Protein AF-A0A418E2W3-F1 (afdb_monomer_lite)

Structure (mmCIF, N/CA/C/O backbone):
data_AF-A0A418E2W3-F1
#
_entry.id   AF-A0A418E2W3-F1
#
loop_
_atom_site.group_PDB
_atom_site.id
_atom_site.type_symbol
_atom_site.label_atom_id
_atom_site.label_alt_id
_atom_site.label_comp_id
_atom_site.label_asym_id
_atom_site.label_entity_id
_atom_site.label_seq_id
_atom_site.pdbx_PDB_ins_code
_atom_site.Cartn_x
_atom_site.Cartn_y
_atom_site.Cartn_z
_atom_site.occupancy
_atom_site.B_iso_or_equiv
_atom_site.auth_seq_id
_atom_site.auth_comp_id
_atom_site.auth_asym_id
_atom_site.auth_atom_id
_atom_site.pdbx_PDB_model_num
ATOM 1 N N . MET A 1 1 ? 8.341 -15.105 -37.769 1.00 36.06 1 MET A N 1
ATOM 2 C CA . MET A 1 1 ? 9.636 -14.507 -37.366 1.00 36.06 1 MET A CA 1
ATOM 3 C C . MET A 1 1 ? 10.452 -15.444 -36.456 1.00 36.06 1 MET A C 1
ATOM 5 O O . MET A 1 1 ? 10.992 -15.001 -35.455 1.00 36.06 1 MET A O 1
ATOM 9 N N . LEU A 1 2 ? 10.589 -16.733 -36.804 1.00 36.69 2 LEU A N 1
ATOM 10 C CA . LEU A 1 2 ? 11.406 -17.711 -36.050 1.00 36.69 2 LEU A CA 1
ATOM 11 C C . LEU A 1 2 ? 12.753 -18.040 -36.737 1.00 36.69 2 LEU A C 1
ATOM 13 O O . LEU A 1 2 ? 13.501 -18.888 -36.270 1.00 36.69 2 LEU A O 1
ATOM 17 N N . GLY A 1 3 ? 13.058 -17.390 -37.863 1.00 42.59 3 GLY A N 1
ATOM 18 C CA . GLY A 1 3 ? 14.068 -17.859 -38.815 1.00 42.59 3 GLY A CA 1
ATOM 19 C C . GLY A 1 3 ? 15.385 -17.092 -38.851 1.00 42.59 3 GLY A C 1
ATOM 20 O O . GLY A 1 3 ? 16.118 -17.295 -39.798 1.00 42.59 3 GLY A O 1
ATOM 21 N N . ASN A 1 4 ? 15.702 -16.214 -37.895 1.00 58.53 4 ASN A N 1
ATOM 22 C CA . ASN A 1 4 ? 16.933 -15.412 -37.983 1.00 58.53 4 ASN A CA 1
ATOM 23 C C . ASN A 1 4 ? 18.106 -16.067 -37.226 1.00 58.53 4 ASN A C 1
ATOM 25 O O . ASN A 1 4 ? 19.171 -16.284 -37.800 1.00 58.53 4 ASN A O 1
ATOM 29 N N . ASN A 1 5 ? 17.915 -16.471 -35.962 1.00 57.66 5 ASN A N 1
ATOM 30 C CA . ASN A 1 5 ? 19.004 -17.065 -35.163 1.00 57.66 5 ASN A CA 1
ATOM 31 C C . ASN A 1 5 ? 19.434 -18.437 -35.694 1.00 57.66 5 ASN A C 1
ATOM 33 O O . ASN A 1 5 ? 20.624 -18.743 -35.733 1.00 57.66 5 ASN A O 1
ATOM 37 N N . LEU A 1 6 ? 18.464 -19.242 -36.139 1.00 57.59 6 LEU A N 1
ATOM 38 C CA . LEU A 1 6 ? 18.720 -20.546 -36.748 1.00 57.59 6 LEU A CA 1
ATOM 39 C C . LEU A 1 6 ? 19.438 -20.395 -38.099 1.00 57.59 6 LEU A C 1
ATOM 41 O O . LEU A 1 6 ? 20.348 -21.159 -38.397 1.00 57.59 6 LEU A O 1
ATOM 45 N N . TYR A 1 7 ? 19.069 -19.373 -38.879 1.00 61.06 7 TYR A N 1
ATOM 46 C CA . TYR A 1 7 ? 19.700 -19.043 -40.157 1.00 61.06 7 TYR A CA 1
ATOM 47 C C . TYR A 1 7 ? 21.166 -18.667 -39.977 1.00 61.06 7 TYR A C 1
ATOM 49 O O . TYR A 1 7 ? 22.015 -19.205 -40.675 1.00 61.06 7 TYR A O 1
ATOM 57 N N . PHE A 1 8 ? 21.505 -17.832 -38.993 1.00 61.34 8 PHE A N 1
ATOM 58 C CA . PHE A 1 8 ? 22.901 -17.498 -38.704 1.00 61.34 8 PHE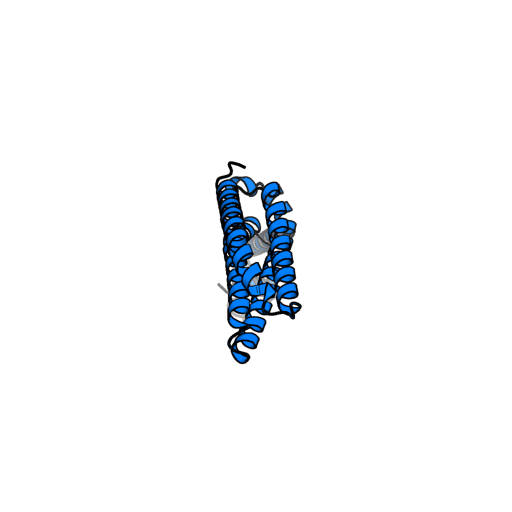 A CA 1
ATOM 59 C C . PHE A 1 8 ? 23.704 -18.710 -38.198 1.00 61.34 8 PHE A C 1
ATOM 61 O O . PHE A 1 8 ? 24.800 -18.973 -38.685 1.00 61.34 8 PHE A O 1
ATOM 68 N N . ALA A 1 9 ? 23.142 -19.509 -37.284 1.00 60.44 9 ALA A N 1
ATOM 69 C CA . ALA A 1 9 ? 23.812 -20.704 -36.769 1.00 60.44 9 ALA A CA 1
ATOM 70 C C . ALA A 1 9 ? 24.077 -21.749 -37.871 1.00 60.44 9 ALA A C 1
ATOM 72 O O . ALA A 1 9 ? 25.178 -22.284 -37.971 1.00 60.44 9 ALA A O 1
ATOM 73 N N . LEU A 1 10 ? 23.103 -22.002 -38.749 1.00 58.06 10 LEU A N 1
ATOM 74 C CA . LEU A 1 10 ? 23.232 -22.963 -39.848 1.00 58.06 10 LEU A CA 1
ATOM 75 C C . LEU A 1 10 ? 24.094 -22.424 -41.004 1.00 58.06 10 LEU A C 1
ATOM 77 O O . LEU A 1 10 ? 24.849 -23.178 -41.621 1.00 58.06 10 LEU A O 1
ATOM 81 N N . THR A 1 11 ? 24.071 -21.114 -41.268 1.00 60.09 11 THR A N 1
ATOM 82 C CA . THR A 1 11 ? 24.966 -20.502 -42.265 1.00 60.09 11 THR A CA 1
ATOM 83 C C . THR A 1 11 ? 26.427 -20.425 -41.809 1.00 60.09 11 THR A C 1
ATOM 85 O O . THR A 1 11 ? 27.295 -20.378 -42.679 1.00 60.09 11 THR A O 1
ATOM 88 N N . LEU A 1 12 ? 26.732 -20.528 -40.509 1.00 62.38 12 LEU A N 1
ATOM 89 C CA . LEU A 1 12 ? 28.106 -20.466 -39.983 1.00 62.38 12 LEU A CA 1
ATOM 90 C C . LEU A 1 12 ? 28.675 -21.833 -39.547 1.00 62.38 12 LEU A C 1
ATOM 92 O O . LEU A 1 12 ? 29.855 -22.085 -39.766 1.00 62.38 12 LEU A O 1
ATOM 96 N N . VAL A 1 13 ? 27.856 -22.733 -38.984 1.00 63.91 13 VAL A N 1
ATOM 97 C CA . VAL A 1 13 ? 28.310 -24.019 -38.402 1.00 63.91 13 VAL A CA 1
ATOM 98 C C . VAL A 1 13 ? 28.168 -25.209 -39.361 1.00 63.91 13 VAL A C 1
ATOM 100 O O . VAL A 1 13 ? 28.991 -26.120 -39.330 1.00 63.91 13 VAL A O 1
ATOM 103 N N . SER A 1 14 ? 27.142 -25.229 -40.220 1.00 63.09 14 SER A N 1
ATOM 104 C CA . SER A 1 14 ? 26.914 -26.358 -41.139 1.00 63.09 14 SER A CA 1
ATOM 105 C C . SER A 1 14 ? 27.812 -26.254 -42.379 1.00 63.09 14 SER A C 1
ATOM 107 O O . SER A 1 14 ? 27.927 -25.165 -42.928 1.00 63.09 14 SER A O 1
ATOM 109 N N . PRO A 1 15 ? 28.420 -27.332 -42.894 1.00 63.03 15 PRO A N 1
ATOM 110 C CA . PRO A 1 15 ? 29.066 -27.316 -44.212 1.00 63.03 15 PRO A CA 1
ATOM 111 C C . PRO A 1 15 ? 28.056 -27.330 -45.378 1.00 63.03 15 PRO A C 1
ATOM 113 O O . PRO A 1 15 ? 28.428 -27.040 -46.517 1.00 63.03 15 PRO A O 1
ATOM 116 N N . ASN A 1 16 ? 26.784 -27.628 -45.094 1.00 69.38 16 ASN A N 1
ATOM 117 C CA . ASN A 1 16 ? 25.722 -27.772 -46.090 1.00 69.38 16 ASN A CA 1
ATOM 118 C C . ASN A 1 16 ? 24.878 -26.496 -46.214 1.00 69.38 16 ASN A C 1
ATOM 120 O O . ASN A 1 16 ? 24.790 -25.705 -45.268 1.00 69.38 16 ASN A O 1
ATOM 124 N N . ASP A 1 17 ? 24.268 -26.303 -47.380 1.00 65.19 17 ASP A N 1
ATOM 125 C CA . ASP A 1 17 ? 23.383 -25.179 -47.680 1.00 65.19 17 ASP A CA 1
ATOM 126 C C . ASP A 1 17 ? 22.201 -25.138 -46.691 1.00 65.19 17 ASP A C 1
ATOM 128 O O . ASP A 1 17 ? 21.641 -26.164 -46.297 1.00 65.19 17 ASP A O 1
ATOM 132 N N . PHE A 1 18 ? 21.834 -23.931 -46.263 1.00 63.62 18 PHE A N 1
ATOM 133 C CA . PHE A 1 18 ? 20.707 -23.697 -45.363 1.00 63.62 18 PHE A CA 1
ATOM 134 C C . PHE A 1 18 ? 19.370 -24.069 -46.018 1.00 63.62 18 PHE A C 1
ATOM 136 O O . PHE A 1 18 ? 18.442 -24.488 -45.328 1.00 63.62 18 PHE A O 1
ATOM 143 N N . THR A 1 19 ? 19.264 -23.912 -47.339 1.00 68.56 19 THR A N 1
ATOM 144 C CA . THR A 1 19 ? 18.038 -24.193 -48.096 1.00 68.56 19 THR A CA 1
ATOM 145 C C . THR A 1 19 ? 17.916 -25.659 -48.504 1.00 68.56 19 THR A C 1
ATOM 147 O O . THR A 1 19 ? 16.799 -26.164 -48.620 1.00 68.56 19 THR A O 1
ATOM 150 N N . ASN A 1 20 ? 19.043 -26.365 -48.666 1.00 67.25 20 ASN A N 1
ATOM 151 C CA . ASN A 1 20 ? 19.063 -27.787 -48.982 1.00 67.25 20 ASN A CA 1
ATOM 152 C C . ASN A 1 20 ? 20.220 -28.525 -48.269 1.00 67.25 20 ASN A C 1
ATOM 154 O O . ASN A 1 20 ? 21.370 -28.454 -48.709 1.00 67.25 20 ASN A O 1
ATOM 158 N N . PRO A 1 21 ? 19.939 -29.301 -47.205 1.00 67.38 21 PRO A N 1
ATOM 159 C CA . PRO A 1 21 ? 20.967 -29.923 -46.373 1.00 67.38 21 PRO A CA 1
ATOM 160 C C . PRO A 1 21 ? 21.740 -31.052 -47.068 1.00 67.38 21 PRO A C 1
ATOM 162 O O . PRO A 1 21 ? 22.697 -31.558 -46.486 1.00 67.38 21 PRO A O 1
ATOM 165 N N . SER A 1 22 ? 21.349 -31.472 -48.276 1.00 71.81 22 SER A N 1
ATOM 166 C CA . SER A 1 22 ? 22.066 -32.482 -49.065 1.00 71.81 22 SER A CA 1
ATOM 167 C C . SER A 1 22 ? 23.152 -31.902 -49.978 1.00 71.81 22 SER A C 1
ATOM 169 O O . SER A 1 22 ? 23.827 -32.666 -50.665 1.00 71.81 22 SER A O 1
ATOM 171 N N . VAL A 1 23 ? 23.308 -30.574 -50.031 1.00 69.81 23 VAL A N 1
ATOM 172 C CA . VAL A 1 23 ? 24.246 -29.884 -50.930 1.00 69.81 23 VAL A CA 1
ATOM 173 C C . VAL A 1 23 ? 25.278 -29.112 -50.107 1.00 69.81 23 VAL A C 1
ATOM 175 O O . VAL A 1 23 ? 24.923 -28.440 -49.140 1.00 69.81 23 VAL A O 1
ATOM 178 N N . LEU A 1 24 ? 26.561 -29.214 -50.472 1.00 67.88 24 LEU A N 1
ATOM 179 C CA . LEU A 1 24 ? 27.624 -28.406 -49.864 1.00 67.88 24 LEU A CA 1
ATOM 180 C C . LEU A 1 24 ? 27.510 -26.943 -50.299 1.00 67.88 24 LEU A C 1
ATOM 182 O O . LEU A 1 24 ? 27.130 -26.650 -51.431 1.00 67.88 24 LEU A O 1
ATOM 186 N N . LYS A 1 25 ? 27.905 -26.023 -49.417 1.00 70.19 25 LYS A N 1
ATOM 187 C CA . LYS A 1 25 ? 27.938 -24.585 -49.717 1.00 70.19 25 LYS A CA 1
ATOM 188 C C . LYS A 1 25 ? 28.834 -24.297 -50.925 1.00 70.19 25 LYS A C 1
ATOM 190 O O . LYS A 1 25 ? 30.024 -24.612 -50.908 1.00 70.19 25 LYS A O 1
ATOM 195 N N . ALA A 1 26 ? 28.271 -23.679 -51.961 1.00 66.31 26 ALA A N 1
ATOM 196 C CA . ALA A 1 26 ? 29.010 -23.333 -53.169 1.00 66.31 26 ALA A CA 1
ATOM 197 C C . ALA A 1 26 ? 29.839 -22.044 -52.967 1.00 66.31 26 ALA A C 1
ATOM 199 O O . ALA A 1 26 ? 29.301 -21.029 -52.511 1.00 66.31 26 ALA A O 1
ATOM 200 N N . PRO A 1 27 ? 31.141 -22.034 -53.316 1.00 57.75 27 PRO A N 1
ATOM 201 C CA . PRO A 1 27 ? 31.947 -20.819 -53.272 1.00 57.75 27 PRO A CA 1
ATOM 202 C C . PRO A 1 27 ? 31.480 -19.841 -54.361 1.00 57.75 27 PRO A C 1
ATOM 204 O O . PRO A 1 27 ? 31.615 -20.121 -55.549 1.00 57.75 27 PRO A O 1
ATOM 207 N N . GLY A 1 28 ? 30.936 -18.691 -53.950 1.00 61.62 28 GLY A N 1
ATOM 208 C CA . GLY A 1 28 ? 30.456 -17.633 -54.852 1.00 61.62 28 GLY A CA 1
ATOM 209 C C . GLY A 1 28 ? 28.964 -17.308 -54.743 1.00 61.62 28 GLY A C 1
ATOM 210 O O . GLY A 1 28 ? 28.514 -16.368 -55.389 1.00 61.62 28 GLY A O 1
ATOM 211 N N . ASP A 1 29 ? 28.213 -18.039 -53.920 1.00 67.50 29 ASP A N 1
ATOM 212 C CA . ASP A 1 29 ? 26.805 -17.746 -53.653 1.00 67.50 29 ASP A CA 1
ATOM 213 C C . ASP A 1 29 ? 26.648 -16.452 -52.825 1.00 67.50 29 ASP A C 1
ATOM 215 O O . ASP A 1 29 ? 27.340 -16.234 -51.821 1.00 67.50 29 ASP A O 1
ATOM 219 N N . ASP A 1 30 ? 25.738 -15.573 -53.253 1.00 64.75 30 ASP A N 1
ATOM 220 C CA . ASP A 1 30 ? 25.525 -14.251 -52.658 1.00 64.75 30 ASP A CA 1
ATOM 221 C C . ASP A 1 30 ? 25.052 -14.349 -51.198 1.00 64.75 30 ASP A C 1
ATOM 223 O O . ASP A 1 30 ? 25.354 -13.461 -50.395 1.00 64.75 30 ASP A O 1
ATOM 227 N N . LEU A 1 31 ? 24.386 -15.444 -50.806 1.00 63.47 31 LEU A N 1
ATOM 228 C CA . LEU A 1 31 ? 23.975 -15.689 -49.417 1.00 63.47 31 LEU A CA 1
ATOM 229 C C . LEU A 1 31 ? 25.162 -15.860 -48.452 1.00 63.47 31 LEU A C 1
ATOM 231 O O . LEU A 1 31 ? 25.074 -15.445 -47.293 1.00 63.47 31 LEU A O 1
ATOM 235 N N . TYR A 1 32 ? 26.270 -16.436 -48.926 1.00 65.88 32 TYR A N 1
ATOM 236 C CA . TYR A 1 32 ? 27.471 -16.748 -48.135 1.00 65.88 32 TYR A CA 1
ATOM 237 C C . TYR A 1 32 ? 28.616 -15.761 -48.370 1.00 65.88 32 TYR A C 1
ATOM 239 O O . TYR A 1 32 ? 29.730 -15.942 -47.872 1.00 65.88 32 TYR A O 1
ATOM 247 N N . ARG A 1 33 ? 28.349 -14.689 -49.117 1.00 68.56 33 ARG A N 1
ATOM 248 C CA . ARG A 1 33 ? 29.318 -13.635 -49.388 1.00 68.56 33 ARG A CA 1
ATOM 249 C C . ARG A 1 33 ? 29.717 -12.934 -48.091 1.00 68.56 33 ARG A C 1
ATOM 251 O O . ARG A 1 33 ? 28.883 -12.639 -47.231 1.00 68.56 33 ARG A O 1
ATOM 258 N N . THR A 1 34 ? 31.003 -12.616 -47.968 1.00 68.62 34 THR A N 1
ATOM 259 C CA . THR A 1 34 ? 31.616 -12.040 -46.759 1.00 68.62 34 THR A CA 1
ATOM 260 C C . THR A 1 34 ? 30.886 -10.793 -46.259 1.00 68.62 34 THR A C 1
ATOM 262 O O . THR A 1 34 ? 30.732 -10.606 -45.055 1.00 68.62 34 THR A O 1
ATOM 265 N N . SER A 1 35 ? 30.377 -9.965 -47.176 1.00 72.50 35 SER A N 1
ATOM 266 C CA . SER A 1 35 ? 29.598 -8.762 -46.868 1.00 72.50 35 SER A CA 1
ATOM 267 C C . SER A 1 35 ? 28.274 -9.058 -46.152 1.00 72.50 35 SER A C 1
ATOM 269 O O . SER A 1 35 ? 27.915 -8.348 -45.212 1.00 72.50 35 SER A O 1
ATOM 271 N N . ASN A 1 36 ? 27.559 -10.110 -46.554 1.00 70.00 36 ASN A N 1
ATOM 272 C CA . ASN A 1 36 ? 26.265 -10.480 -45.978 1.00 70.00 36 ASN A CA 1
ATOM 273 C C . ASN A 1 36 ? 26.423 -11.175 -44.619 1.00 70.00 36 ASN A C 1
ATOM 275 O O . ASN A 1 36 ? 25.666 -10.885 -43.690 1.00 70.00 36 ASN A O 1
ATOM 279 N N . LEU A 1 37 ? 27.458 -12.006 -44.458 1.00 73.12 37 LEU A N 1
ATOM 280 C CA . LEU A 1 37 ? 27.822 -12.600 -43.165 1.00 73.12 37 LEU A CA 1
ATOM 281 C C . LEU A 1 37 ? 28.211 -11.530 -42.134 1.00 73.12 37 LEU A C 1
ATOM 283 O O . LEU A 1 37 ? 27.704 -11.550 -41.012 1.00 73.12 37 LEU A O 1
ATOM 287 N N . LEU A 1 38 ? 29.047 -10.559 -42.525 1.00 76.88 38 LEU A N 1
ATOM 288 C CA . LEU A 1 38 ? 29.441 -9.438 -41.663 1.00 76.88 38 LEU A CA 1
ATOM 289 C C . LEU A 1 38 ? 28.243 -8.572 -41.261 1.00 76.88 38 LEU A C 1
ATOM 291 O O . LEU A 1 38 ? 28.126 -8.193 -40.098 1.00 76.88 38 LEU A O 1
ATOM 295 N N . ARG A 1 39 ? 27.325 -8.293 -42.193 1.00 76.06 39 ARG A N 1
ATOM 296 C CA . ARG A 1 39 ? 26.116 -7.508 -41.911 1.00 76.06 39 ARG A CA 1
ATOM 297 C C . ARG A 1 39 ? 25.184 -8.218 -40.928 1.00 76.06 39 ARG A C 1
ATOM 299 O O . ARG A 1 39 ? 24.683 -7.580 -40.007 1.00 76.06 39 ARG A O 1
ATOM 306 N N . ASN A 1 40 ? 24.989 -9.527 -41.080 1.00 72.69 40 ASN A N 1
ATOM 307 C CA . ASN A 1 40 ? 24.179 -10.308 -40.144 1.00 72.69 40 ASN A CA 1
ATOM 308 C C . ASN A 1 40 ? 24.836 -10.390 -38.758 1.00 72.69 40 ASN A C 1
ATOM 310 O O . ASN A 1 40 ? 24.164 -10.143 -37.758 1.00 72.69 40 ASN A O 1
ATOM 314 N N . LEU A 1 41 ? 26.149 -10.643 -38.688 1.00 76.50 41 LEU A N 1
ATOM 315 C CA . LEU A 1 41 ? 26.908 -10.618 -37.432 1.00 76.50 41 LEU A CA 1
ATOM 316 C C . LEU A 1 41 ? 26.793 -9.252 -36.733 1.00 76.50 41 LEU A C 1
ATOM 318 O O . LEU A 1 41 ? 26.587 -9.192 -35.523 1.00 76.50 41 LEU A O 1
ATOM 322 N N . ME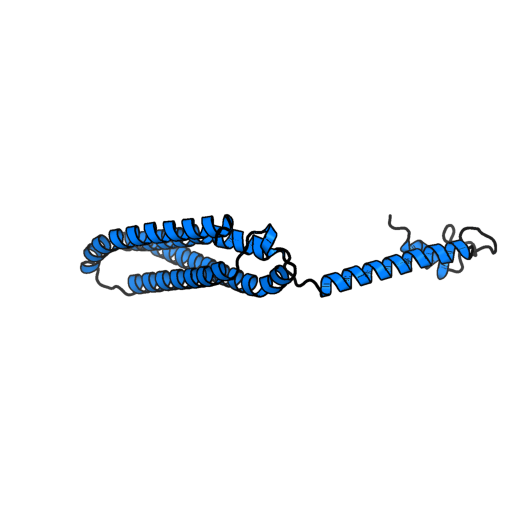T A 1 42 ? 26.875 -8.155 -37.492 1.00 78.50 42 MET A N 1
ATOM 323 C CA . MET A 1 42 ? 26.741 -6.795 -36.967 1.00 78.50 42 MET A CA 1
ATOM 324 C C . MET A 1 42 ? 25.362 -6.556 -36.341 1.00 78.50 42 MET A C 1
ATOM 326 O O . MET A 1 42 ? 25.288 -6.000 -35.249 1.00 78.50 42 MET A O 1
ATOM 330 N N . VAL A 1 43 ? 24.278 -7.011 -36.978 1.00 80.94 43 VAL A N 1
ATOM 331 C CA . VAL A 1 43 ? 22.917 -6.903 -36.419 1.00 80.94 43 VAL A CA 1
ATOM 332 C C . VAL A 1 43 ? 22.798 -7.677 -35.103 1.00 80.94 43 VAL A C 1
ATOM 334 O O . VAL A 1 43 ? 22.215 -7.164 -34.149 1.00 80.94 43 VAL A O 1
ATOM 337 N N . TYR A 1 44 ? 23.390 -8.871 -35.013 1.00 75.94 44 TYR A N 1
ATOM 338 C CA . TYR A 1 44 ? 23.397 -9.662 -33.779 1.00 75.94 44 TYR A CA 1
ATOM 339 C C . TYR A 1 44 ? 24.213 -9.041 -32.659 1.00 75.94 44 TYR A C 1
ATOM 341 O O . TYR A 1 44 ? 23.768 -9.026 -31.512 1.00 75.94 44 TYR A O 1
ATOM 349 N N . MET A 1 45 ? 25.384 -8.503 -32.986 1.00 81.00 45 MET A N 1
ATOM 350 C CA . MET A 1 45 ? 26.214 -7.799 -32.019 1.00 81.00 45 MET A CA 1
ATOM 351 C C . MET A 1 45 ? 25.491 -6.554 -31.500 1.00 81.00 45 MET A C 1
ATOM 353 O O . MET A 1 45 ? 25.443 -6.338 -30.294 1.00 81.00 45 MET A O 1
ATOM 357 N N . LEU A 1 46 ? 24.828 -5.801 -32.380 1.00 82.56 46 LEU A N 1
ATOM 358 C CA . LEU A 1 46 ? 24.058 -4.618 -32.004 1.00 82.56 46 LEU A CA 1
ATOM 359 C C . LEU A 1 46 ? 22.841 -4.978 -31.139 1.00 82.56 46 LEU A C 1
ATOM 361 O O . LEU A 1 46 ? 22.588 -4.295 -30.154 1.00 82.56 46 LEU A O 1
ATOM 365 N N . LEU A 1 47 ? 22.145 -6.084 -31.434 1.00 84.38 47 LEU A N 1
ATOM 366 C CA . LEU A 1 47 ? 21.072 -6.625 -30.588 1.00 84.38 47 LEU A CA 1
ATOM 367 C C . LEU A 1 47 ? 21.586 -7.067 -29.203 1.00 84.38 47 LEU A C 1
ATOM 369 O O . LEU A 1 47 ? 20.921 -6.862 -28.191 1.00 84.38 47 LEU A O 1
ATOM 373 N N . GLY A 1 48 ? 22.778 -7.668 -29.148 1.00 82.62 48 GLY A N 1
ATOM 374 C CA . GLY A 1 48 ? 23.429 -8.047 -27.894 1.00 82.62 48 GLY A CA 1
ATOM 375 C C . GLY A 1 48 ? 23.823 -6.830 -27.059 1.00 82.62 48 GLY A C 1
ATOM 376 O O . GLY A 1 48 ? 23.561 -6.794 -25.858 1.00 82.62 48 GLY A O 1
ATOM 377 N N . VAL A 1 49 ? 24.387 -5.802 -27.698 1.00 89.25 49 VAL A N 1
ATOM 378 C CA . VAL A 1 49 ? 24.756 -4.538 -27.049 1.00 89.25 49 VAL A CA 1
ATOM 379 C C . VAL A 1 49 ? 23.517 -3.801 -26.547 1.00 89.25 49 VAL A C 1
ATOM 381 O O . VAL A 1 49 ? 23.502 -3.374 -25.398 1.00 89.25 49 VAL A O 1
ATOM 384 N N . THR A 1 50 ? 22.448 -3.698 -27.342 1.00 86.06 50 THR A N 1
ATOM 385 C CA . THR A 1 50 ? 21.202 -3.064 -26.882 1.00 86.06 50 THR A CA 1
ATOM 386 C C . THR A 1 50 ? 20.559 -3.847 -25.741 1.00 86.06 50 THR A C 1
ATOM 388 O O . THR A 1 50 ? 20.122 -3.237 -24.767 1.00 86.06 50 THR A O 1
ATOM 391 N N . GLY A 1 51 ? 20.570 -5.183 -25.798 1.00 84.69 51 GLY A N 1
ATOM 392 C CA . GLY A 1 51 ? 20.128 -6.039 -24.697 1.00 84.69 51 GLY A CA 1
ATOM 393 C C . GLY A 1 51 ? 20.929 -5.812 -23.411 1.00 84.69 51 GLY A C 1
ATOM 394 O O . GLY A 1 51 ? 20.341 -5.652 -22.342 1.00 84.69 51 GLY A O 1
ATOM 395 N N . ALA A 1 52 ? 22.258 -5.717 -23.512 1.00 85.38 52 ALA A N 1
ATOM 396 C CA . ALA A 1 52 ? 23.133 -5.413 -22.381 1.00 85.38 52 ALA A CA 1
ATOM 397 C C . ALA A 1 52 ? 22.888 -4.003 -21.818 1.00 85.38 52 ALA A C 1
ATOM 399 O O . ALA A 1 52 ? 22.827 -3.835 -20.602 1.00 85.38 52 ALA A O 1
ATOM 400 N N . CYS A 1 53 ? 22.674 -2.999 -22.674 1.00 84.69 53 CYS A N 1
ATOM 401 C CA . CYS A 1 53 ? 22.309 -1.651 -22.240 1.00 84.69 53 CYS A CA 1
ATOM 402 C C . CYS A 1 53 ? 20.977 -1.639 -21.477 1.00 84.69 53 CYS A C 1
ATOM 404 O O . CYS A 1 53 ? 20.891 -1.018 -20.422 1.00 84.69 53 CYS A O 1
ATOM 406 N N . ILE A 1 54 ? 19.953 -2.352 -21.960 1.00 83.38 54 ILE A N 1
ATOM 407 C CA . ILE A 1 54 ? 18.655 -2.454 -21.272 1.00 83.38 54 ILE A CA 1
ATOM 408 C C . ILE A 1 54 ? 18.813 -3.158 -19.919 1.00 83.38 54 ILE A C 1
ATOM 410 O O . ILE A 1 54 ? 18.269 -2.689 -18.922 1.00 83.38 54 ILE A O 1
ATOM 414 N N . ALA A 1 55 ? 19.579 -4.250 -19.860 1.00 80.19 55 ALA A N 1
ATOM 415 C CA . ALA A 1 55 ? 19.849 -4.961 -18.612 1.00 80.19 55 ALA A CA 1
ATOM 416 C C . ALA A 1 55 ? 20.585 -4.074 -17.595 1.00 80.19 55 ALA A C 1
ATOM 418 O O . ALA A 1 55 ? 20.233 -4.059 -16.417 1.00 80.19 55 ALA A O 1
ATOM 419 N N . GLN A 1 56 ? 21.553 -3.280 -18.058 1.00 81.12 56 GLN A N 1
ATOM 420 C CA . GLN A 1 56 ? 22.280 -2.332 -17.220 1.00 81.12 56 GLN A CA 1
ATOM 421 C C . GLN A 1 56 ? 21.363 -1.226 -16.679 1.00 81.12 56 GLN A C 1
ATOM 423 O O . GLN A 1 56 ? 21.452 -0.877 -15.505 1.00 81.12 56 GLN A O 1
ATOM 428 N N . VAL A 1 57 ? 20.448 -0.711 -17.508 1.00 77.56 57 VAL A N 1
ATOM 429 C CA . VAL A 1 57 ? 19.432 0.269 -17.090 1.00 77.56 57 VAL A CA 1
ATOM 430 C C . VAL A 1 57 ? 18.482 -0.336 -16.052 1.00 77.56 57 VAL A C 1
ATOM 432 O O . VAL A 1 57 ? 18.199 0.304 -15.045 1.00 77.56 57 VAL A O 1
ATOM 435 N N . MET A 1 58 ? 18.040 -1.582 -16.244 1.00 72.75 58 MET A N 1
ATOM 436 C CA . MET A 1 58 ? 17.172 -2.285 -15.288 1.00 72.75 58 MET A CA 1
ATOM 437 C C . MET A 1 58 ? 17.860 -2.583 -13.951 1.00 72.75 58 MET A C 1
ATOM 439 O O . MET A 1 58 ? 17.202 -2.590 -12.920 1.00 72.75 58 MET A O 1
ATOM 443 N N . LEU A 1 59 ? 19.177 -2.798 -13.944 1.00 71.62 59 LEU A N 1
ATOM 444 C CA . LEU A 1 59 ? 19.964 -2.931 -12.711 1.00 71.62 59 LEU A CA 1
ATOM 445 C C . LEU A 1 59 ? 20.084 -1.612 -11.939 1.00 71.62 59 LEU A C 1
ATOM 447 O O . LEU A 1 59 ? 20.215 -1.625 -10.719 1.00 71.62 59 LEU A O 1
ATOM 451 N N . TRP A 1 60 ? 20.063 -0.483 -12.649 1.00 68.12 60 TRP A N 1
ATOM 452 C CA . TRP A 1 60 ? 20.176 0.854 -12.061 1.00 68.12 60 TRP A CA 1
ATOM 453 C C . TRP A 1 60 ? 18.839 1.429 -11.585 1.00 68.12 60 TRP A C 1
ATOM 455 O O . TRP A 1 60 ? 18.836 2.305 -10.724 1.00 68.12 60 TRP A O 1
ATOM 465 N N . LEU A 1 61 ? 17.715 0.949 -12.122 1.00 64.75 61 LEU A N 1
ATOM 466 C CA . LEU A 1 61 ? 16.369 1.316 -11.686 1.00 64.75 61 LEU A CA 1
ATOM 467 C C . LEU A 1 61 ? 15.855 0.306 -10.648 1.00 64.75 61 LEU A C 1
ATOM 469 O O . LEU A 1 61 ? 15.402 -0.776 -11.028 1.00 64.75 61 LEU A O 1
ATOM 473 N N . PRO A 1 62 ? 15.890 0.627 -9.343 1.00 63.19 62 PRO A N 1
ATOM 474 C CA . PRO A 1 62 ? 15.270 -0.228 -8.341 1.00 63.19 62 PRO A CA 1
ATOM 475 C C . PRO A 1 62 ? 13.758 -0.339 -8.594 1.00 63.19 62 PRO A C 1
ATOM 477 O O . PRO A 1 62 ? 13.057 0.644 -8.834 1.00 63.19 62 PRO A O 1
ATOM 480 N N . TYR A 1 63 ? 13.247 -1.567 -8.543 1.00 58.84 63 TYR A N 1
ATOM 481 C CA . TYR A 1 63 ? 11.810 -1.824 -8.482 1.00 58.84 63 TYR A CA 1
ATOM 482 C C . TYR A 1 63 ? 11.284 -1.462 -7.085 1.00 58.84 63 TYR A C 1
ATOM 484 O O . TYR A 1 63 ? 12.005 -1.689 -6.116 1.00 58.84 63 TYR A O 1
ATOM 492 N N . PRO A 1 64 ? 10.025 -1.007 -6.940 1.00 61.88 64 PRO A N 1
ATOM 493 C CA . PRO A 1 64 ? 8.985 -0.854 -7.960 1.00 61.88 64 PRO A CA 1
ATOM 494 C C . PRO A 1 64 ? 8.944 0.533 -8.622 1.00 61.88 64 PRO A C 1
ATOM 496 O O . PRO A 1 64 ? 9.088 1.556 -7.968 1.00 61.88 64 PRO A O 1
ATOM 499 N N . ILE A 1 65 ? 8.621 0.555 -9.919 1.00 66.25 65 ILE A N 1
ATOM 500 C CA . ILE A 1 65 ? 8.339 1.780 -10.682 1.00 66.25 65 ILE A CA 1
ATOM 501 C C . ILE A 1 65 ? 6.936 2.296 -10.296 1.00 66.25 65 ILE A C 1
ATOM 503 O O . ILE A 1 65 ? 5.968 1.530 -10.332 1.00 66.25 65 ILE A O 1
ATOM 507 N N . PHE A 1 66 ? 6.820 3.585 -9.966 1.00 71.56 66 PHE A N 1
ATOM 508 C CA . PHE A 1 66 ? 5.625 4.290 -9.475 1.00 71.56 66 PHE A CA 1
ATOM 509 C C . PHE A 1 66 ? 5.194 3.947 -8.039 1.00 71.56 66 PHE A C 1
ATOM 511 O O . PHE A 1 66 ? 3.994 3.845 -7.748 1.00 71.56 66 PHE A O 1
ATOM 518 N N . ALA A 1 67 ? 6.152 3.821 -7.123 1.00 71.00 67 ALA A N 1
ATOM 519 C CA . ALA A 1 67 ? 5.889 3.678 -5.694 1.00 71.00 67 ALA A CA 1
ATOM 520 C C . ALA A 1 67 ? 5.027 4.836 -5.155 1.00 71.00 67 ALA A C 1
ATOM 522 O O . ALA A 1 67 ? 4.064 4.590 -4.427 1.00 71.00 67 ALA A O 1
ATOM 523 N N . ILE A 1 68 ? 5.274 6.075 -5.602 1.00 72.31 68 ILE A N 1
ATOM 524 C CA . ILE A 1 68 ? 4.494 7.267 -5.222 1.00 72.31 68 ILE A CA 1
ATOM 525 C C . ILE A 1 68 ? 2.991 7.118 -5.519 1.00 72.31 68 ILE A C 1
ATOM 527 O O . ILE A 1 68 ? 2.159 7.438 -4.668 1.00 72.31 68 ILE A O 1
ATOM 531 N N . ARG A 1 69 ? 2.615 6.614 -6.704 1.00 76.00 69 ARG A N 1
ATOM 532 C CA . ARG A 1 69 ? 1.196 6.459 -7.084 1.00 76.00 69 ARG A CA 1
ATOM 533 C C . ARG A 1 69 ? 0.496 5.396 -6.249 1.00 76.00 69 ARG A C 1
ATOM 535 O O . ARG A 1 69 ? -0.612 5.626 -5.774 1.00 76.00 69 ARG A O 1
ATOM 542 N N . LYS A 1 70 ? 1.157 4.255 -6.041 1.00 79.12 70 LYS A N 1
ATOM 543 C CA . LYS A 1 70 ? 0.631 3.187 -5.180 1.00 79.12 70 LYS A CA 1
ATOM 544 C C . LYS A 1 70 ? 0.461 3.675 -3.746 1.00 79.12 70 LYS A C 1
ATOM 546 O O . LYS A 1 70 ? -0.532 3.373 -3.094 1.00 79.12 70 LYS A O 1
ATOM 551 N N . LEU A 1 71 ? 1.405 4.478 -3.263 1.00 78.88 71 LEU A N 1
ATOM 552 C CA . LEU A 1 71 ? 1.334 5.054 -1.931 1.00 78.88 71 LEU A CA 1
ATOM 553 C C . LEU A 1 71 ? 0.165 6.052 -1.802 1.00 78.88 71 LEU A C 1
ATOM 555 O O . LEU A 1 71 ? -0.545 6.015 -0.798 1.00 78.88 71 LEU A O 1
ATOM 559 N N . GLN A 1 72 ? -0.095 6.884 -2.818 1.00 77.25 72 GLN A N 1
ATOM 560 C CA . GLN A 1 72 ? -1.266 7.778 -2.861 1.00 77.25 72 GLN A CA 1
ATOM 561 C C . GLN A 1 72 ? -2.588 6.991 -2.844 1.00 77.25 72 GLN A C 1
ATOM 563 O O . GLN A 1 72 ? -3.486 7.301 -2.059 1.00 77.25 72 GLN A O 1
ATOM 568 N N . GLU A 1 73 ? -2.694 5.922 -3.633 1.00 81.25 73 GLU A N 1
ATOM 569 C CA . GLU A 1 73 ? -3.864 5.031 -3.641 1.00 81.25 73 GLU A CA 1
ATOM 570 C C . GLU A 1 73 ? -4.102 4.369 -2.271 1.00 81.25 73 GLU A C 1
ATOM 572 O O . GLU A 1 73 ? -5.227 4.305 -1.765 1.00 81.25 73 GLU A O 1
ATOM 577 N N . HIS A 1 74 ? -3.035 3.928 -1.602 1.00 79.12 74 HIS A N 1
ATOM 578 C CA . HIS A 1 74 ? -3.157 3.381 -0.255 1.00 79.12 74 HIS A CA 1
ATOM 579 C C . HIS A 1 74 ? -3.548 4.445 0.776 1.00 79.12 74 HIS A C 1
ATOM 581 O O . HIS A 1 74 ? -4.394 4.165 1.624 1.00 79.12 74 HIS A O 1
ATOM 587 N N . THR A 1 75 ? -2.995 5.654 0.676 1.00 78.06 75 THR A N 1
ATOM 588 C CA . THR A 1 75 ? -3.267 6.781 1.585 1.00 78.06 75 THR A CA 1
ATOM 589 C C . THR A 1 75 ? -4.730 7.223 1.516 1.00 78.06 75 THR A C 1
ATOM 591 O O . THR A 1 75 ? -5.369 7.382 2.553 1.00 78.06 75 THR A O 1
ATOM 594 N N . THR A 1 76 ? -5.293 7.351 0.311 1.00 78.50 76 THR A N 1
ATOM 595 C CA . THR A 1 76 ? -6.693 7.786 0.119 1.00 78.50 76 THR A CA 1
ATOM 596 C C . THR A 1 76 ? -7.700 6.824 0.749 1.00 78.50 76 THR A C 1
ATOM 598 O O . THR A 1 76 ? -8.667 7.252 1.364 1.00 78.50 76 THR A O 1
ATOM 601 N N . THR A 1 77 ? -7.426 5.521 0.701 1.00 80.88 77 THR A N 1
ATOM 602 C CA . THR A 1 77 ? -8.306 4.479 1.258 1.00 80.88 77 THR A CA 1
ATOM 603 C C . THR A 1 77 ? -8.043 4.179 2.745 1.00 80.88 77 THR A C 1
ATOM 605 O O . THR A 1 77 ? -8.554 3.201 3.291 1.00 80.88 77 THR A O 1
ATOM 608 N N . CYS A 1 78 ? -7.168 4.930 3.429 1.00 80.38 78 CYS A N 1
ATOM 609 C CA . CYS A 1 78 ? -6.864 4.700 4.850 1.00 80.38 78 CYS A CA 1
ATOM 610 C C . CYS A 1 78 ? -7.973 5.179 5.792 1.00 80.38 78 CYS A C 1
ATOM 612 O O . CYS A 1 78 ? -8.232 4.506 6.792 1.00 80.38 78 CYS A O 1
ATOM 614 N N . ALA A 1 79 ? -8.629 6.298 5.472 1.00 77.06 79 ALA A N 1
ATOM 615 C CA . ALA A 1 79 ? -9.711 6.848 6.287 1.00 77.06 79 ALA A CA 1
ATOM 616 C C . ALA A 1 79 ? -10.903 5.879 6.357 1.00 77.06 79 ALA A C 1
ATOM 618 O O . ALA A 1 79 ? -11.341 5.524 7.453 1.00 77.06 79 ALA A O 1
ATOM 619 N N . ASP A 1 80 ? -11.326 5.356 5.203 1.00 82.19 80 ASP A N 1
ATOM 620 C CA . ASP A 1 80 ? -12.418 4.382 5.101 1.00 82.19 80 ASP A CA 1
ATOM 621 C C . ASP A 1 80 ? -12.131 3.120 5.922 1.00 82.19 80 ASP A C 1
ATOM 623 O O . ASP A 1 80 ? -12.990 2.631 6.651 1.00 82.19 80 ASP A O 1
ATOM 627 N N . ASN A 1 81 ? -10.889 2.621 5.884 1.00 84.06 81 ASN A N 1
ATOM 628 C CA . ASN A 1 81 ? -10.489 1.441 6.653 1.00 84.06 81 ASN A CA 1
ATOM 629 C C . ASN A 1 81 ? -10.600 1.652 8.172 1.00 84.06 81 ASN A C 1
ATOM 631 O O . ASN A 1 81 ? -10.999 0.731 8.886 1.00 84.06 81 ASN A O 1
ATOM 635 N N . ILE A 1 82 ? -10.219 2.834 8.672 1.00 83.75 82 ILE A N 1
ATOM 636 C CA . ILE A 1 82 ? -10.341 3.179 10.098 1.00 83.75 82 ILE A CA 1
ATOM 637 C C . ILE A 1 82 ? -11.815 3.303 10.486 1.00 83.75 82 ILE A C 1
ATOM 639 O O . ILE A 1 82 ? -12.217 2.781 11.526 1.00 83.75 82 ILE A O 1
ATOM 643 N N . GLN A 1 83 ? -12.626 3.949 9.648 1.00 81.56 83 GLN A N 1
ATOM 644 C CA . GLN A 1 83 ? -14.057 4.111 9.890 1.00 81.56 83 GLN A CA 1
ATOM 645 C C . GLN A 1 83 ? -14.785 2.761 9.919 1.00 81.56 83 GLN A C 1
ATOM 647 O O . GLN A 1 83 ? -15.552 2.499 10.844 1.00 81.56 83 GLN A O 1
ATOM 652 N N . ASP A 1 84 ? -14.484 1.876 8.968 1.00 84.62 84 ASP A N 1
ATOM 653 C CA . ASP A 1 84 ? -14.960 0.491 8.937 1.00 84.62 84 ASP A CA 1
ATOM 654 C C . ASP A 1 84 ? -14.610 -0.265 10.224 1.00 84.62 84 ASP A C 1
ATOM 656 O O . ASP A 1 84 ? -15.458 -0.950 10.798 1.00 84.62 84 ASP A O 1
ATOM 660 N N . LEU A 1 85 ? -13.351 -0.169 10.668 1.00 83.94 85 LEU A N 1
ATOM 661 C CA . LEU A 1 85 ? -12.870 -0.833 11.881 1.00 83.94 85 LEU A CA 1
ATOM 662 C C . LEU A 1 85 ? -13.614 -0.336 13.115 1.00 83.94 85 LEU A C 1
ATOM 664 O O . LEU A 1 85 ? -14.065 -1.148 13.920 1.00 83.94 85 LEU A O 1
ATOM 668 N N . LEU A 1 86 ? -13.767 0.979 13.254 1.00 82.19 86 LEU A N 1
ATOM 669 C CA . LEU A 1 86 ? -14.452 1.557 14.398 1.00 82.19 86 LEU A CA 1
ATOM 670 C C . LEU A 1 86 ? -15.940 1.194 14.413 1.00 82.19 86 LEU A C 1
ATOM 672 O O . LEU A 1 86 ? -16.434 0.772 15.455 1.00 82.19 86 LEU A O 1
ATOM 676 N N . ASN A 1 87 ? -16.626 1.278 13.270 1.00 83.81 87 ASN A N 1
ATOM 677 C CA . ASN A 1 87 ? -18.020 0.844 13.150 1.00 83.81 87 ASN A CA 1
ATOM 678 C C . ASN A 1 87 ? -18.175 -0.615 13.586 1.00 83.81 87 ASN A C 1
ATOM 680 O O . ASN A 1 87 ? -19.065 -0.941 14.362 1.00 83.81 87 ASN A O 1
ATOM 684 N N . LEU A 1 88 ? -17.253 -1.486 13.170 1.00 82.88 88 LEU A N 1
ATOM 685 C CA . LEU A 1 88 ? -17.296 -2.902 13.521 1.00 82.88 88 LEU A CA 1
ATOM 686 C C . LEU A 1 88 ? -17.016 -3.150 15.012 1.00 82.88 88 LEU A C 1
ATOM 688 O O . LEU A 1 88 ? -17.592 -4.071 15.589 1.00 82.88 88 LEU A O 1
ATOM 692 N N . ILE A 1 89 ? -16.174 -2.332 15.654 1.00 80.12 89 ILE A N 1
ATOM 693 C CA . ILE A 1 89 ? -15.975 -2.379 17.111 1.00 80.12 89 ILE A CA 1
ATOM 694 C C . ILE A 1 89 ? -17.248 -1.927 17.837 1.00 80.12 89 ILE A C 1
ATOM 696 O O . ILE A 1 89 ? -17.690 -2.622 18.752 1.00 80.12 89 ILE A O 1
ATOM 700 N N . VAL A 1 90 ? -17.871 -0.826 17.410 1.00 78.62 90 VAL A N 1
ATOM 701 C CA . VAL A 1 90 ? -19.139 -0.332 17.978 1.00 78.62 90 VAL A CA 1
ATOM 702 C C . VAL A 1 90 ? -20.262 -1.359 17.797 1.00 78.62 90 VAL A C 1
ATOM 704 O O . VAL A 1 90 ? -20.999 -1.631 18.745 1.00 78.62 90 VAL A O 1
ATOM 707 N N . ASP A 1 91 ? -20.350 -2.001 16.633 1.00 77.12 91 ASP A N 1
ATOM 708 C CA . ASP A 1 91 ? -21.305 -3.082 16.376 1.00 77.12 91 ASP A CA 1
ATOM 709 C C . ASP A 1 91 ? -21.024 -4.283 17.282 1.00 77.12 91 ASP A C 1
ATOM 711 O O . ASP A 1 91 ? -21.924 -4.777 17.961 1.00 77.12 91 ASP A O 1
ATOM 715 N N . SER A 1 92 ? -19.764 -4.732 17.361 1.00 72.94 92 SER A N 1
ATOM 716 C CA . SER A 1 92 ? -19.373 -5.839 18.244 1.00 72.94 92 SER A CA 1
ATOM 717 C C . SER A 1 92 ? -19.733 -5.571 19.704 1.00 72.94 92 SER A C 1
ATOM 719 O O . SER A 1 92 ? -20.071 -6.498 20.441 1.00 72.94 92 SER A O 1
ATOM 721 N N . TYR A 1 93 ? -19.714 -4.299 20.094 1.00 67.88 93 TYR A N 1
ATOM 722 C CA . TYR A 1 93 ? -20.127 -3.859 21.406 1.00 67.88 93 TYR A CA 1
ATOM 723 C C . TYR A 1 93 ? -21.655 -3.904 21.576 1.00 67.88 93 TYR A C 1
ATOM 725 O O . TYR A 1 93 ? -22.146 -4.526 22.516 1.00 67.88 93 TYR A O 1
ATOM 733 N N . CYS A 1 94 ? -22.422 -3.336 20.640 1.00 68.88 94 CYS A N 1
ATOM 734 C CA . CYS A 1 94 ? -23.888 -3.346 20.679 1.00 68.88 94 CYS A CA 1
ATOM 735 C C . CYS A 1 94 ? -24.473 -4.774 20.705 1.00 68.88 94 CYS A C 1
ATOM 737 O O . CYS A 1 94 ? -25.477 -5.034 21.374 1.00 68.88 94 CYS A O 1
ATOM 739 N N . PHE A 1 95 ? -23.819 -5.718 20.022 1.00 66.69 95 PHE A N 1
ATOM 740 C CA . PHE A 1 95 ? -24.233 -7.122 19.973 1.00 66.69 95 PHE A CA 1
ATOM 741 C C . PHE A 1 95 ? -23.767 -7.971 21.164 1.00 66.69 95 PHE A C 1
ATOM 743 O O . PHE A 1 95 ? -24.344 -9.039 21.382 1.00 66.69 95 PHE A O 1
ATOM 750 N N . LYS A 1 96 ? -22.796 -7.508 21.970 1.00 61.59 96 LYS A N 1
ATOM 751 C CA . LYS A 1 96 ? -22.272 -8.247 23.140 1.00 61.59 96 LYS A CA 1
ATOM 752 C C . LYS A 1 96 ? -23.382 -8.651 24.126 1.00 61.59 96 LYS A C 1
ATOM 754 O O . LYS A 1 96 ? -23.265 -9.696 24.755 1.00 61.59 96 LYS A O 1
ATOM 759 N N . ASN A 1 97 ? -24.476 -7.886 24.190 1.00 56.62 97 ASN A N 1
ATOM 760 C CA . ASN A 1 97 ? -25.604 -8.125 25.097 1.00 56.62 97 ASN A CA 1
ATOM 761 C C . ASN A 1 97 ? -26.761 -8.954 24.497 1.00 56.62 97 ASN A C 1
ATOM 763 O O . ASN A 1 97 ? -27.738 -9.188 25.205 1.00 56.62 97 ASN A O 1
ATOM 767 N N . LYS A 1 98 ? -26.718 -9.354 23.212 1.00 57.28 98 LYS A N 1
ATOM 768 C CA . LYS A 1 98 ? -27.896 -9.933 22.524 1.00 57.28 98 LYS A CA 1
ATOM 769 C C . LYS A 1 98 ? -27.721 -11.342 21.950 1.00 57.28 98 LYS A C 1
ATOM 771 O O . LYS A 1 98 ? -28.686 -12.088 22.021 1.00 57.28 98 LYS A O 1
ATOM 776 N N . ASP A 1 99 ? -26.550 -11.731 21.428 1.00 57.09 99 ASP A N 1
ATOM 777 C CA . ASP A 1 99 ? -26.373 -13.057 20.797 1.00 57.09 99 ASP A CA 1
ATOM 778 C C . ASP A 1 99 ? -24.923 -13.580 20.815 1.00 57.09 99 ASP A C 1
ATOM 780 O O . ASP A 1 99 ? -23.981 -12.904 20.395 1.00 57.09 99 ASP A O 1
ATOM 784 N N . VAL A 1 100 ? -24.739 -14.837 21.242 1.00 59.97 100 VAL A N 1
ATOM 785 C CA . VAL A 1 100 ? -23.415 -15.462 21.450 1.00 59.97 100 VAL A CA 1
ATOM 786 C C . VAL A 1 100 ? -22.768 -15.941 20.139 1.00 59.97 100 VAL A C 1
ATOM 788 O O . VAL A 1 100 ? -21.550 -15.842 19.977 1.00 59.97 100 VAL A O 1
ATOM 791 N N . GLU A 1 101 ? -23.551 -16.424 19.170 1.00 62.38 101 GLU A N 1
ATOM 792 C CA . GLU A 1 101 ? -23.023 -16.964 17.903 1.00 62.38 101 GLU A CA 1
ATOM 793 C C . GLU A 1 101 ? -22.545 -15.863 16.945 1.00 62.38 101 GLU A C 1
ATOM 795 O O . GLU A 1 101 ? -21.445 -15.944 16.386 1.00 62.38 101 GLU A O 1
ATOM 800 N N . HIS A 1 102 ? -23.314 -14.775 16.827 1.00 63.31 102 HIS A N 1
ATOM 801 C CA . HIS A 1 102 ? -22.950 -13.608 16.017 1.00 63.31 102 HIS A CA 1
ATOM 802 C C . HIS A 1 102 ? -21.675 -12.925 16.533 1.00 63.31 102 HIS A C 1
ATOM 804 O O . HIS A 1 102 ? -20.887 -12.393 15.746 1.00 63.31 102 HIS A O 1
ATOM 810 N N . MET A 1 103 ? -21.409 -13.012 17.840 1.00 66.94 103 MET A N 1
ATOM 811 C CA . MET A 1 103 ? -20.202 -12.473 18.460 1.00 66.94 103 MET A CA 1
ATOM 812 C C . MET A 1 103 ? -18.923 -13.174 17.974 1.00 66.94 103 MET A C 1
ATOM 814 O O . MET A 1 103 ? -17.910 -12.506 17.758 1.00 66.94 103 MET A O 1
ATOM 818 N N . ASN A 1 104 ? -18.940 -14.495 17.760 1.00 73.50 104 ASN A N 1
ATOM 819 C CA . ASN A 1 104 ? -17.764 -15.217 17.254 1.00 73.50 104 ASN A CA 1
ATOM 820 C C . ASN A 1 104 ? -17.440 -14.819 15.810 1.00 73.50 104 ASN A C 1
ATOM 822 O O . ASN A 1 104 ? -16.276 -14.586 15.474 1.00 73.50 104 ASN A O 1
ATOM 826 N N . PHE A 1 105 ? -18.467 -14.662 14.972 1.00 77.88 105 PHE A N 1
ATOM 827 C CA . PHE A 1 105 ? -18.301 -14.182 13.602 1.00 77.88 105 PHE A CA 1
ATOM 828 C C . PHE A 1 105 ? -17.777 -12.739 13.555 1.00 77.88 105 PHE A C 1
ATOM 830 O O . PHE A 1 105 ? -16.817 -12.455 12.836 1.00 77.88 105 PHE A O 1
ATOM 837 N N . LEU A 1 106 ? -18.347 -11.837 14.363 1.00 77.31 106 LEU A N 1
ATOM 838 C CA . LEU A 1 106 ? -17.896 -10.447 14.482 1.00 77.31 106 LEU A CA 1
ATOM 839 C C . LEU A 1 106 ? -16.443 -10.361 14.960 1.00 77.31 106 LEU A C 1
ATOM 841 O O . LEU A 1 106 ? -15.654 -9.636 14.359 1.00 77.31 106 LEU A O 1
ATOM 845 N N . LYS A 1 107 ? -16.050 -11.155 15.963 1.00 77.94 107 LYS A N 1
ATOM 846 C CA . LYS A 1 107 ? -14.660 -11.227 16.447 1.00 77.94 107 LYS A CA 1
ATOM 847 C C . LYS A 1 107 ? -13.690 -11.697 15.365 1.00 77.94 107 LYS A C 1
ATOM 849 O O . LYS A 1 107 ? -12.624 -11.102 15.202 1.00 77.94 107 LYS A O 1
ATOM 854 N N . LEU A 1 108 ? -14.050 -12.731 14.601 1.00 83.88 108 LEU A N 1
ATOM 855 C CA . LEU A 1 108 ? -13.229 -13.216 13.485 1.00 83.88 108 LEU A CA 1
ATOM 856 C C . LEU A 1 108 ? -13.113 -12.168 12.372 1.00 83.88 108 LEU A C 1
ATOM 858 O O . LEU A 1 108 ? -12.015 -11.917 11.869 1.00 83.88 108 LEU A O 1
ATOM 862 N N . LYS A 1 109 ? -14.224 -11.514 12.015 1.00 86.31 109 LYS A N 1
ATOM 863 C CA . LYS A 1 109 ? -14.254 -10.441 11.013 1.00 86.31 109 LYS A CA 1
ATOM 864 C C . LYS A 1 109 ? -13.409 -9.242 11.452 1.00 86.31 109 LYS A C 1
ATOM 866 O O . LYS A 1 109 ? -12.651 -8.711 10.641 1.00 86.31 109 LYS A O 1
ATOM 871 N N . LEU A 1 110 ? -13.489 -8.865 12.728 1.00 84.69 110 LEU A N 1
ATOM 872 C CA . LEU A 1 110 ? -12.705 -7.788 13.323 1.00 84.69 110 LEU A CA 1
ATOM 873 C C . LEU A 1 110 ? -11.209 -8.105 13.289 1.00 84.69 110 LEU A C 1
ATOM 875 O O . LEU A 1 110 ? -10.426 -7.295 12.799 1.00 84.69 110 LEU A O 1
ATOM 879 N N . LYS A 1 111 ? -10.815 -9.308 13.728 1.00 86.31 111 LYS A N 1
ATOM 880 C CA . LYS A 1 111 ? -9.420 -9.767 13.676 1.00 86.31 111 LYS A CA 1
ATOM 881 C C . LYS A 1 111 ? -8.870 -9.713 12.251 1.00 86.31 111 LYS A C 1
ATOM 883 O O . LYS A 1 111 ? -7.833 -9.103 12.021 1.00 86.31 111 LYS A O 1
ATOM 888 N N . ARG A 1 112 ? -9.623 -10.236 11.278 1.00 88.75 112 ARG A N 1
ATOM 889 C CA . ARG A 1 112 ? -9.242 -10.189 9.861 1.00 88.75 112 ARG A CA 1
ATOM 890 C C . ARG A 1 112 ? -9.069 -8.755 9.349 1.00 88.75 112 ARG A C 1
ATOM 892 O O . ARG A 1 112 ? -8.132 -8.490 8.604 1.00 88.75 112 ARG A O 1
ATOM 899 N N . LYS A 1 113 ? -9.957 -7.828 9.718 1.00 88.12 113 LYS A N 1
ATOM 900 C CA . LYS A 1 113 ? -9.851 -6.413 9.318 1.00 88.12 113 LYS A CA 1
ATOM 901 C C . LYS A 1 113 ? -8.637 -5.728 9.958 1.00 88.12 113 LYS A C 1
ATOM 903 O O . LYS A 1 113 ? -7.964 -4.966 9.269 1.00 88.12 113 LYS A O 1
ATOM 908 N N . PHE A 1 114 ? -8.305 -6.044 11.211 1.00 86.81 114 PHE A N 1
ATOM 909 C CA . PHE A 1 114 ? -7.070 -5.575 11.848 1.00 86.81 114 PHE A CA 1
ATOM 910 C C . PHE A 1 114 ? -5.814 -6.115 11.158 1.00 86.81 114 PHE A C 1
ATOM 912 O O . PHE A 1 114 ? -4.885 -5.347 10.914 1.00 86.81 114 PHE A O 1
ATOM 919 N N . ASP A 1 115 ? -5.795 -7.402 10.807 1.00 88.88 115 ASP A N 1
ATOM 920 C CA . ASP A 1 115 ? -4.667 -8.018 10.100 1.00 88.88 115 ASP A CA 1
ATOM 921 C C . ASP A 1 115 ? -4.474 -7.386 8.711 1.00 88.88 115 ASP A C 1
ATOM 923 O O . ASP A 1 115 ? -3.351 -7.080 8.313 1.00 88.88 115 ASP A O 1
ATOM 927 N N . LEU A 1 116 ? -5.571 -7.095 7.998 1.00 89.81 116 LEU A N 1
ATOM 928 C CA . LEU A 1 116 ? -5.531 -6.371 6.722 1.00 89.81 116 LEU A CA 1
ATOM 929 C C . LEU A 1 116 ? -5.016 -4.933 6.877 1.00 89.81 116 LEU A C 1
ATOM 931 O O . LEU A 1 116 ? -4.229 -4.477 6.050 1.00 89.81 116 LEU A O 1
ATOM 935 N N . ALA A 1 117 ? -5.428 -4.221 7.928 1.00 86.81 117 ALA A N 1
ATOM 936 C CA . ALA A 1 117 ? -4.961 -2.862 8.200 1.00 86.81 117 ALA A CA 1
ATOM 937 C C . ALA A 1 117 ? -3.461 -2.828 8.552 1.00 86.81 117 ALA A C 1
ATOM 939 O O . ALA A 1 117 ? -2.730 -1.969 8.058 1.00 86.81 117 ALA A O 1
ATOM 940 N N . LEU A 1 118 ? -2.979 -3.806 9.327 1.00 88.75 118 LEU A N 1
ATOM 941 C CA . LEU A 1 118 ? -1.552 -3.984 9.611 1.00 88.75 118 LEU A CA 1
ATOM 942 C C . LEU A 1 118 ? -0.745 -4.327 8.356 1.00 88.75 118 LEU A C 1
ATOM 944 O O . LEU A 1 118 ? 0.318 -3.747 8.140 1.00 88.75 118 LEU A O 1
ATOM 948 N N . ALA A 1 119 ? -1.246 -5.240 7.521 1.00 89.00 119 ALA A N 1
ATOM 949 C CA . ALA A 1 119 ? -0.601 -5.583 6.258 1.00 89.00 119 ALA A CA 1
ATOM 950 C C . ALA A 1 119 ? -0.500 -4.351 5.350 1.00 89.00 119 ALA A C 1
ATOM 952 O O . ALA A 1 119 ? 0.559 -4.082 4.789 1.00 89.00 119 ALA A O 1
ATOM 953 N N . LYS A 1 120 ? -1.566 -3.545 5.279 1.00 87.94 120 LYS A N 1
ATOM 954 C CA . LYS A 1 120 ? -1.572 -2.290 4.526 1.00 87.94 120 LYS A CA 1
ATOM 955 C C . LYS A 1 120 ? -0.549 -1.290 5.074 1.00 87.94 120 LYS A C 1
ATOM 957 O O . LYS A 1 120 ? 0.198 -0.701 4.296 1.00 87.94 120 LYS A O 1
ATOM 962 N N . HIS A 1 121 ? -0.456 -1.134 6.394 1.00 88.88 121 HIS A N 1
ATOM 963 C CA . HIS A 1 121 ? 0.585 -0.313 7.014 1.00 88.88 121 HIS A CA 1
ATOM 964 C C . HIS A 1 121 ? 1.995 -0.794 6.631 1.00 88.88 121 HIS A C 1
ATOM 966 O O . HIS A 1 121 ? 2.799 0.009 6.171 1.00 88.88 121 HIS A O 1
ATOM 972 N N . ALA A 1 122 ? 2.265 -2.101 6.710 1.00 87.75 122 ALA A N 1
ATOM 973 C CA . ALA A 1 122 ? 3.551 -2.677 6.310 1.00 87.75 122 ALA A CA 1
ATOM 974 C C . ALA A 1 122 ? 3.868 -2.457 4.818 1.00 87.75 122 ALA A C 1
ATOM 976 O O . ALA A 1 122 ? 5.011 -2.188 4.455 1.00 87.75 122 ALA A O 1
ATOM 977 N N . THR A 1 123 ? 2.862 -2.520 3.939 1.00 86.81 123 THR A N 1
ATOM 978 C CA . THR A 1 123 ? 3.063 -2.183 2.521 1.00 86.81 123 THR A CA 1
ATOM 979 C C . THR A 1 123 ? 3.359 -0.700 2.316 1.00 86.81 123 THR A C 1
ATOM 981 O O . THR A 1 123 ? 4.215 -0.363 1.504 1.00 86.81 123 THR A O 1
ATOM 984 N N . MET A 1 124 ? 2.710 0.194 3.071 1.00 85.06 124 MET A N 1
ATOM 985 C CA . MET A 1 124 ? 2.963 1.635 2.989 1.00 85.06 124 MET A CA 1
ATOM 986 C C . MET A 1 124 ? 4.360 1.998 3.505 1.00 85.06 124 MET A C 1
ATOM 988 O O . MET A 1 124 ? 5.023 2.832 2.896 1.00 85.06 124 MET A O 1
ATOM 992 N N . THR A 1 125 ? 4.849 1.351 4.568 1.00 86.19 125 THR A N 1
ATOM 993 C CA . THR A 1 125 ? 6.214 1.575 5.071 1.00 86.19 125 THR A CA 1
ATOM 994 C C . THR A 1 125 ? 7.284 1.016 4.135 1.00 86.19 125 THR A C 1
ATOM 996 O O . THR A 1 125 ? 8.310 1.664 3.941 1.00 86.19 125 THR A O 1
ATOM 999 N N . ALA A 1 126 ? 7.044 -0.137 3.501 1.00 86.00 126 ALA A N 1
ATOM 1000 C CA . ALA A 1 126 ? 7.938 -0.673 2.473 1.00 86.00 126 ALA A CA 1
ATOM 1001 C C . ALA A 1 126 ? 8.034 0.274 1.265 1.00 86.00 126 ALA A C 1
ATOM 1003 O O . ALA A 1 126 ? 9.129 0.670 0.876 1.00 86.00 126 ALA A O 1
ATOM 1004 N N . LEU A 1 127 ? 6.888 0.728 0.747 1.00 82.81 127 LEU A N 1
ATOM 1005 C CA . LEU A 1 127 ? 6.838 1.698 -0.347 1.00 82.81 127 LEU A CA 1
ATOM 1006 C C . LEU A 1 127 ? 7.511 3.026 0.030 1.00 82.81 127 LEU A C 1
ATOM 1008 O O . LEU A 1 127 ? 8.185 3.612 -0.806 1.00 82.81 127 LEU A O 1
ATOM 1012 N N . LEU A 1 128 ? 7.381 3.493 1.276 1.00 82.81 128 LEU A N 1
ATOM 1013 C CA . LEU A 1 128 ? 8.057 4.708 1.741 1.00 82.81 128 LEU A CA 1
ATOM 1014 C C . LEU A 1 128 ? 9.586 4.591 1.636 1.00 82.81 128 LEU A C 1
ATOM 1016 O O . LEU A 1 128 ? 10.239 5.548 1.222 1.00 82.81 128 LEU A O 1
ATOM 1020 N N . ASN A 1 129 ? 10.142 3.426 1.982 1.00 80.69 129 ASN A N 1
ATOM 1021 C CA . ASN A 1 129 ? 11.574 3.165 1.857 1.00 80.69 129 ASN A CA 1
ATOM 1022 C C . ASN A 1 129 ? 12.021 3.104 0.397 1.00 80.69 129 ASN A C 1
ATOM 1024 O O . ASN A 1 129 ? 13.135 3.526 0.115 1.00 80.69 129 ASN A O 1
ATOM 1028 N N . ASP A 1 130 ? 11.165 2.642 -0.517 1.00 76.12 130 ASP A N 1
ATOM 1029 C CA . ASP A 1 130 ? 11.476 2.532 -1.945 1.00 76.12 130 ASP A CA 1
ATOM 1030 C C . ASP A 1 130 ? 11.339 3.864 -2.705 1.00 76.12 130 ASP A C 1
ATOM 1032 O O . ASP A 1 130 ? 11.913 4.021 -3.774 1.00 76.12 130 ASP A O 1
ATOM 1036 N N . VAL A 1 131 ? 10.637 4.868 -2.170 1.00 75.12 131 VAL A N 1
ATOM 1037 C CA . VAL A 1 131 ? 10.387 6.152 -2.865 1.00 75.12 131 VAL A CA 1
ATOM 1038 C C . VAL A 1 131 ? 11.641 7.040 -3.003 1.00 75.12 131 VAL A C 1
ATOM 1040 O O . VAL A 1 131 ? 11.652 7.965 -3.818 1.00 75.12 131 VAL A O 1
ATOM 1043 N N . TRP A 1 132 ? 12.724 6.767 -2.267 1.00 73.00 132 TRP A N 1
ATOM 1044 C CA . TRP A 1 132 ? 13.935 7.606 -2.252 1.00 73.00 132 TRP A CA 1
ATOM 1045 C C . TRP A 1 132 ? 14.535 7.863 -3.648 1.00 73.00 132 TRP A C 1
ATOM 1047 O O . TRP A 1 132 ? 14.921 8.991 -3.959 1.00 73.00 132 TRP A O 1
ATOM 1057 N N . TRP A 1 133 ? 14.581 6.850 -4.517 1.00 71.75 133 TRP A N 1
ATOM 1058 C CA . TRP A 1 133 ? 15.145 6.991 -5.861 1.00 71.75 133 TRP A CA 1
ATOM 1059 C C . TRP A 1 133 ? 14.185 7.727 -6.807 1.00 71.75 133 TRP A C 1
ATOM 1061 O O . TRP A 1 133 ? 14.634 8.507 -7.646 1.00 71.75 133 TRP A O 1
ATOM 1071 N N . GLU A 1 134 ? 12.865 7.562 -6.642 1.00 70.00 134 GLU A N 1
ATOM 1072 C CA . GLU A 1 134 ? 11.859 8.306 -7.417 1.00 70.00 134 GLU A CA 1
ATOM 1073 C C . GLU A 1 134 ? 11.932 9.809 -7.119 1.00 70.00 134 GLU A C 1
ATOM 1075 O O . GLU A 1 134 ? 11.693 10.642 -7.999 1.00 70.00 134 GLU A O 1
ATOM 1080 N N . GLN A 1 135 ? 12.321 10.170 -5.891 1.00 69.31 135 GLN A N 1
ATOM 1081 C CA . GLN A 1 135 ? 12.621 11.554 -5.530 1.00 69.31 135 GLN A CA 1
ATOM 1082 C C . GLN A 1 135 ? 13.910 12.056 -6.183 1.00 69.31 135 GLN A C 1
ATOM 1084 O O . GLN A 1 135 ? 13.911 13.169 -6.704 1.00 69.31 135 GLN A O 1
ATOM 1089 N N . LEU A 1 136 ? 14.975 11.247 -6.217 1.00 70.88 136 LEU A N 1
ATOM 1090 C CA . LEU A 1 136 ? 16.231 11.610 -6.888 1.00 70.88 136 LEU A CA 1
ATOM 1091 C C . LEU A 1 136 ? 16.051 11.842 -8.396 1.00 70.88 136 LEU A C 1
ATOM 1093 O O . LEU A 1 136 ? 16.685 12.729 -8.959 1.00 70.88 136 LEU A O 1
ATOM 1097 N N . VAL A 1 137 ? 15.155 11.091 -9.041 1.00 70.19 137 VAL A N 1
ATOM 1098 C CA . VAL A 1 137 ? 14.813 11.247 -10.469 1.00 70.19 137 VAL A CA 1
ATOM 1099 C C . VAL A 1 137 ? 13.874 12.446 -10.719 1.00 70.19 137 VAL A C 1
ATOM 1101 O O . VAL A 1 137 ? 13.607 12.805 -11.863 1.00 70.19 137 VAL A O 1
ATOM 1104 N N . GLY A 1 138 ? 13.382 13.116 -9.670 1.00 66.00 138 GLY A N 1
ATOM 1105 C CA . GLY A 1 138 ? 12.511 14.289 -9.800 1.00 66.00 138 GLY A CA 1
ATOM 1106 C C . GLY A 1 138 ? 11.046 13.953 -10.101 1.00 66.00 138 GLY A C 1
ATOM 1107 O O . GLY A 1 138 ? 10.252 14.849 -10.396 1.00 66.00 138 GLY A O 1
ATOM 1108 N N . LEU A 1 139 ? 10.645 12.680 -9.983 1.00 66.69 139 LEU A N 1
ATOM 1109 C CA . LEU A 1 139 ? 9.270 12.223 -10.236 1.00 66.69 139 LEU A CA 1
ATOM 1110 C C . LEU A 1 139 ? 8.258 12.807 -9.228 1.00 66.69 139 LEU A C 1
ATOM 1112 O O . LEU A 1 139 ? 7.050 12.792 -9.461 1.00 66.69 139 LEU A O 1
ATOM 1116 N N . HIS A 1 140 ? 8.751 13.371 -8.121 1.00 63.84 140 HIS A N 1
ATOM 1117 C CA . HIS A 1 140 ? 7.952 14.039 -7.095 1.00 63.84 140 HIS A CA 1
ATOM 1118 C C . HIS A 1 140 ? 7.265 15.327 -7.590 1.00 63.84 140 HIS A C 1
ATOM 1120 O O . HIS A 1 140 ? 6.192 15.669 -7.089 1.00 63.84 140 HIS A O 1
ATOM 1126 N N . LEU A 1 141 ? 7.846 16.030 -8.573 1.00 62.59 141 LEU A N 1
ATOM 1127 C CA . LEU A 1 141 ? 7.310 17.281 -9.123 1.00 62.59 141 LEU A CA 1
ATOM 1128 C C . LEU A 1 141 ? 6.016 17.068 -9.938 1.00 62.59 141 LEU A C 1
ATOM 1130 O O . LEU A 1 141 ? 5.014 17.712 -9.623 1.00 62.59 141 LEU A O 1
ATOM 1134 N N . PRO A 1 142 ? 5.974 16.155 -10.935 1.00 67.38 142 PRO A N 1
ATOM 1135 C CA . PRO A 1 142 ? 4.750 15.898 -11.697 1.00 67.38 142 PRO A CA 1
ATOM 1136 C C . PRO A 1 142 ? 3.660 15.200 -10.873 1.00 67.38 142 PRO A C 1
ATOM 1138 O O . PRO A 1 142 ? 2.478 15.389 -11.148 1.00 67.38 142 PRO A O 1
ATOM 1141 N N . LEU A 1 143 ? 4.031 14.413 -9.857 1.00 64.31 143 LEU A N 1
ATOM 1142 C CA . LEU A 1 143 ? 3.086 13.670 -9.013 1.00 64.31 143 LEU A CA 1
ATOM 1143 C C . LEU A 1 143 ? 2.645 14.432 -7.750 1.00 64.31 143 LEU A C 1
ATOM 1145 O O . LEU A 1 143 ? 1.871 13.886 -6.964 1.00 64.31 143 LEU A O 1
ATOM 1149 N N . ARG A 1 144 ? 3.124 15.675 -7.555 1.00 65.69 144 ARG A N 1
ATOM 1150 C CA . ARG A 1 144 ? 2.850 16.529 -6.378 1.00 65.69 144 ARG A CA 1
ATOM 1151 C C . ARG A 1 144 ? 3.025 15.786 -5.049 1.00 65.69 144 ARG A C 1
ATOM 1153 O O . ARG A 1 144 ? 2.222 15.915 -4.133 1.00 65.69 144 ARG A O 1
ATOM 1160 N N . PHE A 1 145 ? 4.078 14.984 -4.940 1.00 66.56 145 PHE A N 1
ATOM 1161 C CA . PHE A 1 145 ? 4.292 14.119 -3.785 1.00 66.56 145 PHE A CA 1
ATOM 1162 C C . PHE A 1 145 ? 5.304 14.717 -2.809 1.00 66.56 145 PHE A C 1
ATOM 1164 O O . PHE A 1 145 ? 6.418 15.070 -3.198 1.00 66.56 145 PHE A O 1
ATOM 1171 N N . ARG A 1 146 ? 4.944 14.787 -1.522 1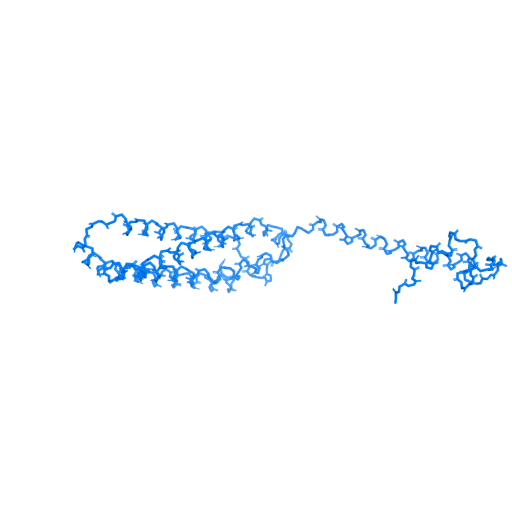.00 68.06 146 ARG A N 1
ATOM 1172 C CA . ARG A 1 146 ? 5.823 15.294 -0.460 1.00 68.06 146 ARG A CA 1
ATOM 1173 C C . ARG A 1 146 ? 5.995 14.269 0.648 1.00 68.06 146 ARG A C 1
ATOM 1175 O O . ARG A 1 146 ? 5.143 14.113 1.517 1.00 68.06 146 ARG A O 1
ATOM 1182 N N . LEU A 1 147 ? 7.156 13.620 0.653 1.00 70.56 147 LEU A N 1
ATOM 1183 C CA . LEU A 1 147 ? 7.506 12.585 1.630 1.00 70.56 147 LEU A CA 1
ATOM 1184 C C . LEU A 1 147 ? 7.462 13.095 3.083 1.00 70.56 147 LEU A C 1
ATOM 1186 O O . LEU A 1 147 ? 7.072 12.351 3.978 1.00 70.56 147 LEU A O 1
ATOM 1190 N N . SER A 1 148 ? 7.771 14.382 3.296 1.00 72.06 148 SER A N 1
ATOM 1191 C CA . SER A 1 148 ? 7.681 15.050 4.605 1.00 72.06 148 SER A CA 1
ATOM 1192 C C . SER A 1 148 ? 6.269 15.022 5.206 1.00 72.06 148 SER A C 1
ATOM 1194 O O . SER A 1 148 ? 6.125 14.854 6.410 1.00 72.06 148 SER A O 1
ATOM 1196 N N . ALA A 1 149 ? 5.225 15.137 4.378 1.00 73.62 149 ALA A N 1
ATOM 1197 C CA . ALA A 1 149 ? 3.834 15.108 4.833 1.00 73.62 149 ALA A CA 1
ATOM 1198 C C . ALA A 1 149 ? 3.288 13.677 4.957 1.00 73.62 149 ALA A C 1
ATOM 1200 O O . ALA A 1 149 ? 2.438 13.394 5.795 1.00 73.62 149 ALA A O 1
ATOM 1201 N N . VAL A 1 150 ? 3.790 12.753 4.136 1.00 77.44 150 VAL A N 1
ATOM 1202 C CA . VAL A 1 150 ? 3.247 11.392 4.069 1.00 77.44 150 VAL A CA 1
ATOM 1203 C C . VAL A 1 150 ? 3.810 10.475 5.152 1.00 77.44 150 VAL A C 1
ATOM 1205 O O . VAL A 1 150 ? 3.083 9.643 5.686 1.00 77.44 150 VAL A O 1
ATOM 1208 N N . LYS A 1 151 ? 5.073 10.654 5.544 1.00 80.25 151 LYS A N 1
ATOM 1209 C CA . LYS A 1 151 ? 5.656 9.923 6.676 1.00 80.25 151 LYS A CA 1
ATOM 1210 C C . LYS A 1 151 ? 4.844 10.078 7.981 1.00 80.25 151 LYS A C 1
ATOM 1212 O O . LYS A 1 151 ? 4.400 9.055 8.496 1.00 80.25 151 LYS A O 1
ATOM 1217 N N . PRO A 1 152 ? 4.562 11.300 8.483 1.00 81.12 152 PRO A N 1
ATOM 1218 C CA . PRO A 1 152 ? 3.774 11.465 9.704 1.00 81.12 152 PRO A CA 1
ATOM 1219 C C . PRO A 1 152 ? 2.328 10.979 9.545 1.00 81.12 152 PRO A C 1
ATOM 1221 O O . PRO A 1 152 ? 1.716 10.571 10.526 1.00 81.12 152 PRO A O 1
ATOM 1224 N N . PHE A 1 153 ? 1.777 10.969 8.327 1.00 81.38 153 PHE A N 1
ATOM 1225 C CA . PHE A 1 153 ? 0.465 10.374 8.068 1.00 81.38 153 PHE A CA 1
ATOM 1226 C C . PHE A 1 153 ? 0.469 8.851 8.272 1.00 81.38 153 PHE A C 1
ATOM 1228 O O . PHE A 1 153 ? -0.446 8.311 8.891 1.00 81.38 153 PHE A O 1
ATOM 1235 N N . ILE A 1 154 ? 1.492 8.152 7.771 1.00 84.31 154 ILE A N 1
ATOM 1236 C CA . ILE A 1 154 ? 1.632 6.700 7.959 1.00 84.31 154 ILE A CA 1
ATOM 1237 C C . ILE A 1 154 ? 1.807 6.378 9.449 1.00 84.31 154 ILE A C 1
ATOM 1239 O O . ILE A 1 154 ? 1.144 5.472 9.956 1.00 84.31 154 ILE A O 1
ATOM 1243 N N . ASP A 1 155 ? 2.615 7.167 10.161 1.00 84.94 155 ASP A N 1
ATOM 1244 C CA . ASP A 1 155 ? 2.805 7.027 11.609 1.00 84.94 155 ASP A CA 1
ATOM 1245 C C . ASP A 1 155 ? 1.490 7.272 12.379 1.00 84.94 155 ASP A C 1
ATOM 124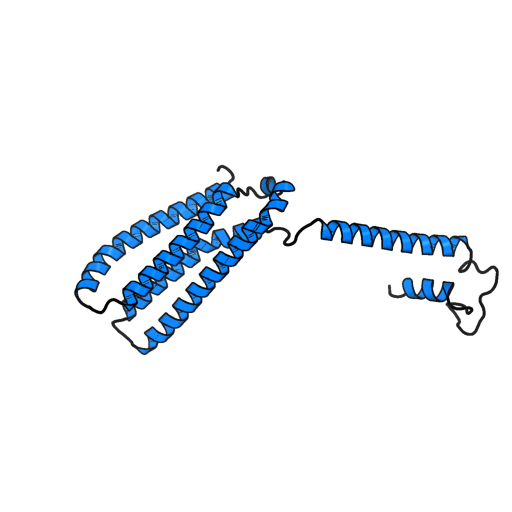7 O O . ASP A 1 155 ? 1.137 6.517 13.289 1.00 84.94 155 ASP A O 1
ATOM 1251 N N . LEU A 1 156 ? 0.705 8.279 11.974 1.00 84.38 156 LEU A N 1
ATOM 1252 C CA . LEU A 1 156 ? -0.620 8.539 12.538 1.00 84.38 156 LEU A CA 1
ATOM 1253 C C . LEU A 1 156 ? -1.571 7.360 12.293 1.00 84.38 156 LEU A C 1
ATOM 1255 O O . LEU A 1 156 ? -2.263 6.933 13.214 1.00 84.38 156 LEU A O 1
ATOM 1259 N N . TYR A 1 157 ? -1.586 6.796 11.083 1.00 85.19 157 TYR A N 1
ATOM 1260 C CA . TYR A 1 157 ? -2.388 5.614 10.757 1.00 85.19 157 TYR A CA 1
ATOM 1261 C C . TYR A 1 157 ? -2.027 4.415 11.647 1.00 85.19 157 TYR A C 1
ATOM 1263 O O . TYR A 1 157 ? -2.920 3.729 12.151 1.00 85.19 157 TYR A O 1
ATOM 1271 N N . ALA A 1 158 ? -0.733 4.196 11.898 1.00 86.75 158 ALA A N 1
ATOM 1272 C CA . ALA A 1 158 ? -0.255 3.159 12.808 1.00 86.75 158 ALA A CA 1
ATOM 1273 C C . ALA A 1 158 ? -0.777 3.369 14.237 1.00 86.75 158 ALA A C 1
ATOM 1275 O O . ALA A 1 158 ? -1.351 2.451 14.828 1.00 86.75 158 ALA A O 1
ATOM 1276 N N . SER A 1 159 ? -0.650 4.596 14.755 1.00 85.31 159 SER A N 1
ATOM 1277 C CA . SER A 1 159 ? -1.138 4.966 16.087 1.00 85.31 159 SER A CA 1
ATOM 1278 C C . SER A 1 159 ? -2.653 4.771 16.221 1.00 85.31 159 SER A C 1
ATOM 1280 O O . SER A 1 159 ? -3.123 4.239 17.225 1.00 85.31 159 SER A O 1
ATOM 1282 N N . GLN A 1 160 ? -3.434 5.114 15.192 1.00 85.94 160 GLN A N 1
ATOM 1283 C CA . GLN A 1 160 ? -4.884 4.900 15.210 1.00 85.94 160 GLN A CA 1
ATOM 1284 C C . GLN A 1 160 ? -5.255 3.411 15.250 1.00 85.94 160 GLN A C 1
ATOM 1286 O O . GLN A 1 160 ? -6.145 3.021 16.006 1.00 85.94 160 GLN A O 1
ATOM 1291 N N . ILE A 1 161 ? -4.558 2.551 14.498 1.00 88.38 161 ILE A N 1
ATOM 1292 C CA . ILE A 1 161 ? -4.771 1.094 14.569 1.00 88.38 161 ILE A CA 1
ATOM 1293 C C . ILE A 1 161 ? -4.471 0.567 15.976 1.00 88.38 161 ILE A C 1
ATOM 1295 O O . ILE A 1 161 ? -5.206 -0.285 16.485 1.00 88.38 161 ILE A O 1
ATOM 1299 N N . GLU A 1 162 ? -3.401 1.051 16.602 1.00 85.56 162 GLU A N 1
ATOM 1300 C CA . GLU A 1 162 ? -3.016 0.650 17.954 1.00 85.56 162 GLU A CA 1
ATOM 1301 C C . GLU A 1 162 ? -4.050 1.090 18.997 1.00 85.56 162 GLU A C 1
ATOM 1303 O O . GLU A 1 162 ? -4.487 0.265 19.801 1.00 85.56 162 GLU A O 1
ATOM 1308 N N . ASN A 1 163 ? -4.545 2.327 18.907 1.00 84.00 163 ASN A N 1
ATOM 1309 C CA . ASN A 1 163 ? -5.622 2.831 19.761 1.00 84.00 163 ASN A CA 1
ATOM 1310 C C . ASN A 1 163 ? -6.907 2.000 19.616 1.00 84.00 163 ASN A C 1
ATOM 1312 O O . ASN A 1 163 ? -7.521 1.623 20.614 1.00 84.00 163 ASN A O 1
ATOM 1316 N N . LEU A 1 164 ? -7.296 1.639 18.389 1.00 82.50 164 LEU A N 1
ATOM 1317 C CA . LEU A 1 164 ? -8.463 0.782 18.145 1.00 82.50 164 LEU A CA 1
ATOM 1318 C C . LEU A 1 164 ? -8.268 -0.637 18.694 1.00 82.50 164 LEU A C 1
ATOM 1320 O O . LEU A 1 164 ? -9.213 -1.249 19.197 1.00 82.50 164 LEU A O 1
ATOM 1324 N N . ARG A 1 165 ? -7.044 -1.174 18.630 1.00 84.12 165 ARG A N 1
ATOM 1325 C CA . ARG A 1 165 ? -6.716 -2.468 19.239 1.00 84.12 165 ARG A CA 1
ATOM 1326 C C . ARG A 1 165 ? -6.800 -2.398 20.761 1.00 84.12 165 ARG A C 1
ATOM 1328 O O . ARG A 1 165 ? -7.374 -3.309 21.355 1.00 84.12 165 ARG A O 1
ATOM 1335 N N . ALA A 1 166 ? -6.271 -1.338 21.368 1.00 79.25 166 ALA A N 1
ATOM 1336 C CA . ALA A 1 166 ? -6.370 -1.099 22.803 1.00 79.25 166 ALA A CA 1
ATOM 1337 C C . ALA A 1 166 ? -7.837 -0.974 23.242 1.00 79.25 166 ALA A C 1
ATOM 1339 O O . ALA A 1 166 ? -8.239 -1.608 24.215 1.00 79.25 166 ALA A O 1
ATOM 1340 N N . MET A 1 167 ? -8.668 -0.264 22.470 1.00 79.88 167 MET A N 1
ATOM 1341 C CA . MET A 1 167 ? -10.110 -0.164 22.715 1.00 79.88 167 MET A CA 1
ATOM 1342 C C . MET A 1 167 ? -10.801 -1.532 22.637 1.00 79.88 167 MET A C 1
ATOM 1344 O O . MET A 1 167 ? -11.558 -1.895 23.532 1.00 79.88 167 MET A O 1
ATOM 1348 N N . ASN A 1 168 ? -10.497 -2.338 21.617 1.00 79.69 168 ASN A N 1
ATOM 1349 C CA . ASN A 1 168 ? -11.031 -3.696 21.502 1.00 79.69 168 ASN A CA 1
ATOM 1350 C C . ASN A 1 168 ? -10.596 -4.592 22.681 1.00 79.69 168 ASN A C 1
ATOM 1352 O O . ASN A 1 168 ? -11.400 -5.347 23.221 1.00 79.69 168 ASN A O 1
ATOM 1356 N N . GLN A 1 169 ? -9.339 -4.493 23.124 1.00 76.44 169 GLN A N 1
ATOM 1357 C CA . GLN A 1 169 ? -8.854 -5.224 24.299 1.00 76.44 169 GLN A CA 1
ATOM 1358 C C . GLN A 1 169 ? -9.557 -4.776 25.585 1.00 76.44 169 GLN A C 1
ATOM 1360 O O . GLN A 1 169 ? -9.966 -5.631 26.368 1.00 76.44 169 GLN A O 1
ATOM 1365 N N . ALA A 1 170 ? -9.760 -3.470 25.780 1.00 73.19 170 ALA A N 1
ATOM 1366 C CA . ALA A 1 170 ? -10.512 -2.936 26.912 1.00 73.19 170 ALA A CA 1
ATOM 1367 C C . ALA A 1 170 ? -11.956 -3.473 26.935 1.00 73.19 170 ALA A C 1
ATOM 1369 O O . ALA A 1 170 ? -12.387 -4.007 27.954 1.00 73.19 170 ALA A O 1
ATOM 1370 N N . ILE A 1 171 ? -12.653 -3.472 25.792 1.00 70.69 171 ILE A N 1
ATOM 1371 C CA . ILE A 1 171 ? -14.021 -4.015 25.658 1.00 70.69 171 ILE A CA 1
ATOM 1372 C C . ILE A 1 171 ? -14.084 -5.515 25.996 1.00 70.69 171 ILE A C 1
ATOM 1374 O O . ILE A 1 171 ? -15.074 -5.998 26.558 1.00 70.69 171 ILE A O 1
ATOM 1378 N N . VAL A 1 172 ? -13.048 -6.283 25.643 1.00 69.62 172 VAL A N 1
ATOM 1379 C CA . VAL A 1 172 ? -12.961 -7.717 25.972 1.00 69.62 172 VAL A CA 1
ATOM 1380 C C . VAL A 1 172 ? -12.704 -7.939 27.466 1.00 69.62 172 VAL A C 1
ATOM 1382 O O . VAL A 1 172 ? -13.237 -8.894 28.030 1.00 69.62 172 VAL A O 1
ATOM 1385 N N . LEU A 1 173 ? -11.907 -7.075 28.099 1.00 67.75 173 LEU A N 1
ATOM 1386 C CA . LEU A 1 173 ? -11.544 -7.164 29.516 1.00 67.75 173 LEU A CA 1
ATOM 1387 C C . LEU A 1 173 ? -12.630 -6.620 30.458 1.00 67.75 173 LEU A C 1
ATOM 1389 O O . LEU A 1 173 ? -12.665 -6.999 31.631 1.00 67.75 173 LEU A O 1
ATOM 1393 N N . GLU A 1 174 ? -13.530 -5.764 29.974 1.00 63.41 174 GLU A N 1
ATOM 1394 C CA . GLU A 1 174 ? -14.608 -5.203 30.786 1.00 63.41 174 GLU A CA 1
ATOM 1395 C C . GLU A 1 174 ? -15.673 -6.254 31.141 1.00 63.41 174 GLU A C 1
ATOM 1397 O O . GLU A 1 174 ? -16.399 -6.788 30.291 1.00 63.41 174 GLU A O 1
ATOM 1402 N N . ARG A 1 175 ? -15.733 -6.535 32.452 1.00 54.00 175 ARG A N 1
ATOM 1403 C CA . ARG A 1 175 ? -16.516 -7.588 33.118 1.00 54.00 175 ARG A CA 1
ATOM 1404 C C . ARG A 1 175 ? -17.768 -7.056 33.848 1.00 54.00 175 ARG A C 1
ATOM 1406 O O . ARG A 1 175 ? -18.429 -7.831 34.528 1.00 54.00 175 ARG A O 1
ATOM 1413 N N . TYR A 1 176 ? -18.090 -5.760 33.734 1.00 52.66 176 TYR A N 1
ATOM 1414 C CA . TYR A 1 176 ? -19.209 -5.117 34.444 1.00 52.66 176 TYR A CA 1
ATOM 1415 C C . TYR A 1 176 ? -20.153 -4.371 33.488 1.00 52.66 176 TYR A C 1
ATOM 1417 O O . TYR A 1 176 ? -19.775 -3.380 32.872 1.00 52.66 176 TYR A O 1
ATOM 1425 N N . GLU A 1 177 ? -21.395 -4.849 33.390 1.00 59.94 177 GLU A N 1
ATOM 1426 C CA . GLU A 1 177 ? -22.376 -4.461 32.361 1.00 59.94 177 GLU A CA 1
ATOM 1427 C C . GLU A 1 177 ? -23.068 -3.102 32.603 1.00 59.94 177 GLU A C 1
ATOM 1429 O O . GLU A 1 177 ? -23.453 -2.431 31.651 1.00 59.94 177 GLU A O 1
ATOM 1434 N N . THR A 1 178 ? -23.207 -2.645 33.853 1.00 54.81 178 THR A N 1
ATOM 1435 C CA . THR A 1 178 ? -24.073 -1.497 34.207 1.00 54.81 178 THR A CA 1
ATOM 1436 C C . THR A 1 178 ? -23.392 -0.127 34.180 1.00 54.81 178 THR A C 1
ATOM 1438 O O . THR A 1 178 ? -24.011 0.857 33.783 1.00 54.81 178 THR A O 1
ATOM 1441 N N . LEU A 1 179 ? -22.115 -0.030 34.561 1.00 55.81 179 LEU A N 1
ATOM 1442 C CA . LEU A 1 179 ? -21.356 1.233 34.480 1.00 55.81 179 LEU A CA 1
ATOM 1443 C C . LEU A 1 179 ? -21.090 1.640 33.015 1.00 55.81 179 LEU A C 1
ATOM 1445 O O . LEU A 1 179 ? -20.911 2.811 32.682 1.00 55.81 179 LEU A O 1
ATOM 1449 N N . HIS A 1 180 ? -21.088 0.639 32.143 1.00 58.09 180 HIS A N 1
ATOM 1450 C CA . HIS A 1 180 ? -20.640 0.704 30.767 1.00 58.09 180 HIS A CA 1
ATOM 1451 C C . HIS A 1 180 ? -21.687 1.297 29.811 1.00 58.09 180 HIS A C 1
ATOM 1453 O O . HIS A 1 180 ? -21.331 2.016 28.883 1.00 58.09 180 HIS A O 1
ATOM 1459 N N . GLU A 1 181 ? -22.984 1.106 30.071 1.00 60.19 181 GLU A N 1
ATOM 1460 C CA . GLU A 1 181 ? -24.058 1.695 29.255 1.00 60.19 181 GLU A CA 1
ATOM 1461 C C . GLU A 1 181 ? -24.092 3.233 29.370 1.00 60.19 181 GLU A C 1
ATOM 1463 O O . GLU A 1 181 ? -24.267 3.949 28.380 1.00 60.19 181 GLU A O 1
ATOM 1468 N N . LEU A 1 182 ? -23.843 3.748 30.579 1.00 59.31 182 LEU A N 1
ATOM 1469 C CA . LEU A 1 182 ? -23.729 5.182 30.854 1.00 59.31 182 LEU A CA 1
ATOM 1470 C C . LEU A 1 182 ? -22.431 5.767 30.293 1.00 59.31 182 LEU A C 1
ATOM 1472 O O . LEU A 1 182 ? -22.459 6.835 29.679 1.00 59.31 182 LEU A O 1
ATOM 1476 N N . PHE A 1 183 ? -21.310 5.057 30.455 1.00 59.12 183 PHE A N 1
ATOM 1477 C CA . PHE A 1 183 ? -20.022 5.496 29.923 1.00 59.12 183 PHE A CA 1
ATOM 1478 C C . PHE A 1 183 ? -20.024 5.505 28.391 1.00 59.12 183 PHE A C 1
ATOM 1480 O O . PHE A 1 183 ? -19.610 6.489 27.792 1.00 59.12 183 PHE A O 1
ATOM 1487 N N . MET A 1 184 ? -20.592 4.486 27.741 1.00 59.66 184 MET A N 1
ATOM 1488 C CA . MET A 1 184 ? -20.710 4.446 26.283 1.00 59.66 184 MET A CA 1
ATOM 1489 C C . MET A 1 184 ? -21.671 5.497 25.738 1.00 59.66 184 MET A C 1
ATOM 1491 O O . MET A 1 184 ? -21.353 6.102 24.723 1.00 59.66 184 MET A O 1
ATOM 1495 N N . LYS A 1 185 ? -22.784 5.817 26.411 1.00 65.69 185 LYS A N 1
ATOM 1496 C CA . LYS A 1 185 ? -23.620 6.965 26.006 1.00 65.69 185 LYS A CA 1
ATOM 1497 C 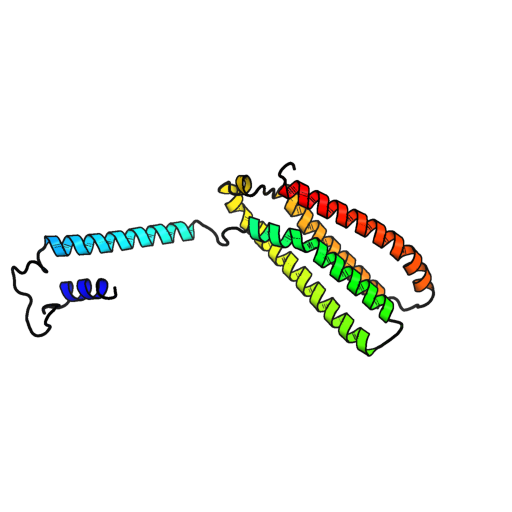C . LYS A 1 185 ? -22.863 8.294 26.055 1.00 65.69 185 LYS A C 1
ATOM 1499 O O . LYS A 1 185 ? -23.091 9.151 25.202 1.00 65.69 185 LYS A O 1
ATOM 1504 N N . ALA A 1 186 ? -21.981 8.469 27.038 1.00 60.12 186 ALA A N 1
ATOM 1505 C CA . ALA A 1 186 ? -21.170 9.675 27.175 1.00 60.12 186 ALA A CA 1
ATOM 1506 C C . ALA A 1 186 ? -20.018 9.712 26.155 1.00 60.12 186 ALA A C 1
ATOM 1508 O O . ALA A 1 186 ? -19.811 10.720 25.482 1.00 60.12 186 ALA A O 1
ATOM 1509 N N . VAL A 1 187 ? -19.310 8.595 25.988 1.00 61.34 187 VAL A N 1
ATOM 1510 C CA . VAL A 1 187 ? -18.124 8.481 25.132 1.00 61.34 187 VAL A CA 1
ATOM 1511 C C . VAL A 1 187 ? -18.489 8.380 23.657 1.00 61.34 187 VAL A C 1
ATOM 1513 O O . VAL A 1 187 ? -17.768 8.923 22.833 1.00 61.34 187 VAL A O 1
ATOM 1516 N N . GLN A 1 188 ? -19.618 7.771 23.288 1.00 66.06 188 GLN A N 1
ATOM 1517 C CA . GLN A 1 188 ? -20.029 7.625 21.888 1.00 66.06 188 GLN A CA 1
ATOM 1518 C C . GLN A 1 188 ? -20.175 8.980 21.195 1.00 66.06 188 GLN A C 1
ATOM 1520 O O . GLN A 1 188 ? -19.750 9.125 20.055 1.00 66.06 188 GLN A O 1
ATOM 1525 N N . LYS A 1 189 ? -20.733 9.986 21.876 1.00 68.06 189 LYS A N 1
ATOM 1526 C CA . LYS A 1 189 ? -20.886 11.326 21.300 1.00 68.06 189 LYS A CA 1
ATOM 1527 C C . LYS A 1 189 ? -19.535 12.022 21.131 1.00 68.06 189 LYS A C 1
ATOM 1529 O O . LYS A 1 189 ? -19.272 12.575 20.068 1.00 68.06 189 LYS A O 1
ATOM 1534 N N . GLU A 1 190 ? -18.680 11.952 22.146 1.00 59.25 190 GLU A N 1
ATOM 1535 C CA . GLU A 1 190 ? -17.351 12.574 22.127 1.00 59.25 190 GLU A CA 1
ATOM 1536 C C . GLU A 1 190 ? -16.419 11.895 21.119 1.00 59.25 190 GLU A C 1
ATOM 1538 O O . GLU A 1 190 ? -15.784 12.566 20.312 1.00 59.25 190 GLU A O 1
ATOM 1543 N N . VAL A 1 191 ? -16.404 10.562 21.072 1.00 69.12 191 VAL A N 1
ATOM 1544 C CA . VAL A 1 191 ? -15.641 9.790 20.083 1.00 69.12 191 VAL A CA 1
ATOM 1545 C C . VAL A 1 191 ? -16.157 10.060 18.678 1.00 69.12 191 VAL A C 1
ATOM 1547 O O . VAL A 1 191 ? -15.345 10.248 17.782 1.00 69.12 191 VAL A O 1
ATOM 1550 N N . TYR A 1 192 ? -17.473 10.160 18.473 1.00 67.19 192 TYR A N 1
ATOM 1551 C CA . TYR A 1 192 ? -18.030 10.493 17.161 1.00 67.19 192 TYR A CA 1
ATOM 1552 C C . TYR A 1 192 ? -17.652 11.911 16.713 1.00 67.19 192 TYR A C 1
ATOM 1554 O O . TYR A 1 192 ? -17.342 12.125 15.544 1.00 67.19 192 TYR A O 1
ATOM 1562 N N . ILE A 1 193 ? -17.620 12.883 17.630 1.00 72.12 193 ILE A N 1
ATOM 1563 C CA . ILE A 1 193 ? -17.173 14.255 17.344 1.00 72.12 193 ILE A CA 1
ATOM 1564 C C . ILE A 1 193 ? -15.675 14.282 17.024 1.00 72.12 193 ILE A C 1
ATOM 1566 O O . ILE A 1 193 ? -15.274 14.864 16.015 1.00 72.12 193 ILE A O 1
ATOM 1570 N N . VAL A 1 194 ? -14.847 13.626 17.841 1.00 71.25 194 VAL A N 1
ATOM 1571 C CA . VAL A 1 194 ? -13.396 13.533 17.623 1.00 71.25 194 VAL A CA 1
ATOM 1572 C C . VAL A 1 194 ? -13.097 12.813 16.315 1.00 71.25 194 VAL A C 1
ATOM 1574 O O . VAL A 1 194 ? -12.236 13.254 15.561 1.00 71.25 194 VAL A O 1
ATOM 1577 N N . GLN A 1 195 ? -13.843 11.761 15.996 1.00 68.00 195 GLN A N 1
ATOM 1578 C CA . GLN A 1 195 ? -13.732 11.046 14.736 1.00 68.00 195 GLN A CA 1
ATOM 1579 C C . GLN A 1 195 ? -14.150 11.929 13.561 1.00 68.00 195 GLN A C 1
ATOM 1581 O O . GLN A 1 195 ? -13.413 12.002 12.590 1.00 68.00 195 GLN A O 1
ATOM 1586 N N . LEU A 1 196 ? -15.266 12.657 13.645 1.00 74.81 196 LEU A N 1
ATOM 1587 C CA . LEU A 1 196 ? -15.691 13.577 12.587 1.00 74.81 196 LEU A CA 1
ATOM 1588 C C . LEU A 1 196 ? -14.622 14.646 12.316 1.00 74.81 196 LEU A C 1
ATOM 1590 O O . LEU A 1 196 ? -14.338 14.966 11.162 1.00 74.81 196 LEU A O 1
ATOM 1594 N N . HIS A 1 197 ? -14.007 15.177 13.374 1.00 67.88 197 HIS A N 1
ATOM 1595 C CA . HIS A 1 197 ? -12.921 16.146 13.267 1.00 67.88 197 HIS A CA 1
ATOM 1596 C C . HIS A 1 197 ? -11.629 15.529 12.728 1.00 67.88 197 HIS A C 1
ATOM 1598 O O . HIS A 1 197 ? -11.003 16.125 11.856 1.00 67.88 197 HIS A O 1
ATOM 1604 N N . ALA A 1 198 ? -11.251 14.337 13.188 1.00 68.56 198 ALA A N 1
ATOM 1605 C CA . ALA A 1 198 ? -10.077 13.623 12.702 1.00 68.56 198 ALA A CA 1
ATOM 1606 C C . ALA A 1 198 ? -10.235 13.223 11.230 1.00 68.56 198 ALA A C 1
ATOM 1608 O O . ALA A 1 198 ? -9.308 13.402 10.450 1.00 68.56 198 ALA A O 1
ATOM 1609 N N . THR A 1 199 ? -11.417 12.756 10.823 1.00 73.19 199 THR A N 1
ATOM 1610 C CA . THR A 1 199 ? -11.740 12.433 9.430 1.00 73.19 199 THR A CA 1
ATOM 1611 C C . THR A 1 199 ? -11.739 13.685 8.563 1.00 73.19 199 THR A C 1
ATOM 1613 O O . THR A 1 199 ? -11.151 13.656 7.490 1.00 73.19 199 THR A O 1
ATOM 1616 N N . ARG A 1 200 ? -12.305 14.808 9.032 1.00 75.94 200 ARG A N 1
ATOM 1617 C CA . ARG A 1 200 ? -12.203 16.094 8.320 1.00 75.94 200 ARG A CA 1
ATOM 1618 C C . ARG A 1 200 ? -10.763 16.548 8.145 1.00 75.94 200 ARG A C 1
ATOM 1620 O O . ARG A 1 200 ? -10.401 16.962 7.056 1.00 75.94 200 ARG A O 1
ATOM 1627 N N . LEU A 1 201 ? -9.952 16.461 9.197 1.00 75.25 201 LEU A N 1
ATOM 1628 C CA . LEU A 1 201 ? -8.542 16.839 9.138 1.00 75.25 201 LEU A CA 1
ATOM 1629 C C . LEU A 1 201 ? -7.753 15.913 8.210 1.00 75.25 201 LEU A C 1
ATOM 1631 O O . LEU A 1 201 ? -6.914 16.385 7.455 1.00 75.25 201 LEU A O 1
ATOM 1635 N N . LEU A 1 202 ? -8.035 14.610 8.220 1.00 74.19 202 LEU A N 1
ATOM 1636 C CA . LEU A 1 202 ? -7.426 13.654 7.294 1.00 74.19 202 LEU A CA 1
ATOM 1637 C C . LEU A 1 202 ? -7.829 13.933 5.842 1.00 74.19 202 LEU A C 1
ATOM 1639 O O . LEU A 1 202 ? -6.980 13.845 4.959 1.00 74.19 202 LEU A O 1
ATOM 1643 N N . ASP A 1 203 ? -9.087 14.297 5.597 1.00 77.81 203 ASP A N 1
ATOM 1644 C CA . ASP A 1 203 ? -9.593 14.662 4.271 1.00 77.81 203 ASP A CA 1
ATOM 1645 C C . ASP A 1 203 ? -8.999 15.999 3.790 1.00 77.81 203 ASP A C 1
ATOM 1647 O O . ASP A 1 203 ? -8.546 16.132 2.654 1.00 77.81 203 ASP A O 1
ATOM 1651 N N . GLU A 1 204 ? -8.868 16.976 4.686 1.00 75.31 204 GLU A N 1
ATOM 1652 C CA . GLU A 1 204 ? -8.225 18.261 4.409 1.00 75.31 204 GLU A CA 1
ATOM 1653 C C . GLU A 1 204 ? -6.719 18.107 4.139 1.00 75.31 204 GLU A C 1
ATOM 1655 O O . GLU A 1 204 ? -6.190 18.660 3.177 1.00 75.31 204 GLU A O 1
ATOM 1660 N N . ILE A 1 205 ? -6.017 17.280 4.916 1.00 69.44 205 ILE A N 1
ATOM 1661 C CA . ILE A 1 205 ? -4.602 16.963 4.676 1.00 69.44 205 ILE A CA 1
ATOM 1662 C C . ILE A 1 205 ? -4.451 16.185 3.365 1.00 69.44 205 ILE A C 1
ATOM 1664 O O . ILE A 1 205 ? -3.569 16.492 2.567 1.00 69.44 205 ILE A O 1
ATOM 1668 N N . SER A 1 206 ? -5.324 15.213 3.099 1.00 67.25 206 SER A N 1
ATOM 1669 C CA . SER A 1 206 ? -5.322 14.445 1.850 1.00 67.25 206 SER A CA 1
ATOM 1670 C C . SER A 1 206 ? -5.507 15.357 0.636 1.00 67.25 206 SER A C 1
ATOM 1672 O O . SER A 1 206 ? -4.738 15.280 -0.328 1.00 67.25 206 SER A O 1
ATOM 1674 N N . THR A 1 207 ? -6.474 16.274 0.699 1.00 70.25 207 THR A N 1
ATOM 1675 C CA . THR A 1 207 ? -6.752 17.233 -0.375 1.00 70.25 207 THR A CA 1
ATOM 1676 C C . THR A 1 207 ? -5.619 18.242 -0.551 1.00 70.25 207 THR A C 1
ATOM 1678 O O . THR A 1 207 ? -5.204 18.468 -1.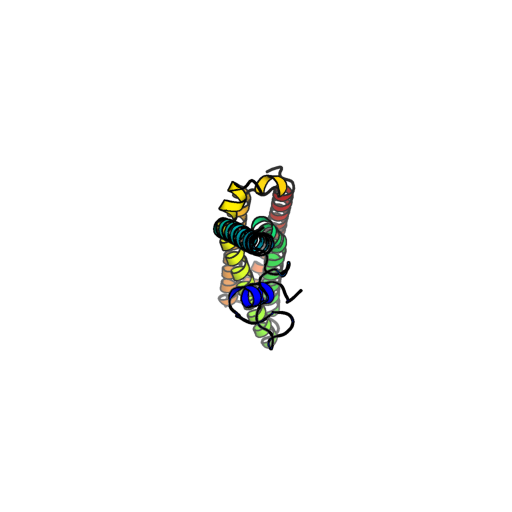687 1.00 70.25 207 THR A O 1
ATOM 1681 N N . GLN A 1 208 ? -5.033 18.781 0.523 1.00 68.06 208 GLN A N 1
ATOM 1682 C CA . GLN A 1 208 ? -3.888 19.699 0.428 1.00 68.06 208 GLN A CA 1
ATOM 1683 C C . GLN A 1 208 ? -2.610 19.022 -0.088 1.00 68.06 208 GLN A C 1
ATOM 1685 O O . GLN A 1 208 ? -1.887 19.603 -0.904 1.00 68.06 208 GLN A O 1
ATOM 1690 N N . VAL A 1 209 ? -2.356 17.772 0.307 1.00 60.12 209 VAL A N 1
ATOM 1691 C CA . VAL A 1 209 ? -1.231 16.975 -0.204 1.00 60.12 209 VAL A CA 1
ATOM 1692 C C . VAL A 1 209 ? -1.401 16.691 -1.702 1.00 60.12 209 VAL A C 1
ATOM 1694 O O . VAL A 1 209 ? -0.429 16.793 -2.446 1.00 60.12 209 VAL A O 1
ATOM 1697 N N . HIS A 1 210 ? -2.621 16.428 -2.183 1.00 59.53 210 HIS A N 1
ATOM 1698 C CA . HIS A 1 210 ? -2.892 16.224 -3.616 1.00 59.53 210 HIS A CA 1
ATOM 1699 C C . HIS A 1 210 ? -2.939 17.535 -4.426 1.00 59.53 210 HIS A C 1
ATOM 1701 O O . HIS A 1 210 ? -2.623 17.552 -5.621 1.00 59.53 210 HIS A O 1
ATOM 1707 N N . GLN A 1 211 ? -3.290 18.659 -3.797 1.00 59.59 211 GLN A N 1
ATOM 1708 C CA . GLN A 1 211 ? -3.284 19.979 -4.436 1.00 59.59 211 GLN A CA 1
ATOM 1709 C C . GLN A 1 211 ? -1.883 20.608 -4.502 1.00 59.59 211 GLN A C 1
ATOM 1711 O O . GLN A 1 211 ? -1.660 21.487 -5.333 1.00 59.59 211 GLN A O 1
ATOM 1716 N N . GLY A 1 212 ? -0.911 20.099 -3.739 1.00 50.12 212 GLY A N 1
ATOM 1717 C CA . GLY A 1 212 ? 0.498 20.500 -3.815 1.00 50.12 212 GLY A CA 1
ATOM 1718 C C . GLY A 1 212 ? 0.829 21.835 -3.135 1.00 50.12 212 GLY A C 1
ATOM 1719 O O . GLY A 1 212 ? 1.959 22.310 -3.266 1.00 50.12 212 GLY A O 1
ATOM 1720 N N . THR A 1 213 ? -0.121 22.426 -2.406 1.00 44.03 213 THR A N 1
ATOM 1721 C CA . THR A 1 213 ? 0.019 23.714 -1.701 1.00 44.03 213 THR A CA 1
ATOM 1722 C C . THR A 1 213 ? 0.798 23.631 -0.382 1.00 44.03 213 THR A C 1
ATOM 1724 O O . THR A 1 213 ? 1.277 24.662 0.071 1.00 44.03 213 THR A O 1
ATOM 1727 N N . THR A 1 214 ? 0.934 22.424 0.177 1.00 40.94 214 THR A N 1
ATOM 1728 C CA . THR A 1 214 ? 1.774 21.966 1.310 1.00 40.94 214 THR A CA 1
ATOM 1729 C C . THR A 1 214 ? 3.264 21.976 1.204 1.00 40.94 214 THR A C 1
ATOM 1731 O O . THR A 1 214 ? 3.800 20.861 1.373 1.00 40.94 214 THR A O 1
#

Sequence (214 aa):
MLGNNLYFALTLVSPNDFTNPSVLKAPGDDLYRTSNLLRNLMVYMLLGVTGACIAQVMLWLPYPIFAIRKLQEHTTTCADNIQDLLNLIVDSYCFKNKDVEHMNFLKLKLKRKFDLALAKHATMTALLNDVWWEQLVGLHLPLRFRLSAVKPFIDLYASQIENLRAMNQAIVLERYETLHELFMKAVQKEVYIVQLHATRLLDEISTQVHQGTT

Radius of gyration: 32.06 Å; chains: 1; bounding box: 60×56×89 Å

pLDDT: mean 72.19, std 10.75, range [36.06, 89.81]

Organism: Aphanomyces astaci (NCBI:txid112090)

Secondary structure (DSSP, 8-state):
---SHHHHHHHHH-SB-SS-TTSBPPTT-GGG-HHHHHHHHHHHHHHHHHHHHHHHHHHHSPSPTTHHHHHHHHHHTHHHHHHHHHHHHHHHHHHTTT-HHHHHHHHHHHHHHHHHHHHHHHHHHHHHHHHHHHHHTTTTTTTT--HHHHHHHHHHHHHHHHHHHHHHHHHHH---SHHHHHHHHHHHHHHHHHHHHHHHHHHHHHHHHHHT--

Foldseek 3Di:
DPPQVVVLCCLPPQQADPVDRVHGDDPPDPCNDPVNNVVSVVVVVVVVVVVVVVVVVVVVQDDDDPLVVVLLVLLVCLLVLLVVLVVLLVVLLVCPPPDDVVNVVSVVVNVVSLVVLVVSLVSNVVSLVNCVVVVVVVVCVVQLADSVLSVVSSVVSVVSSVVSVVVSVVSVPDPDDPVVVVVCVVVVVVVVVVSVVVSVVSVVSSVCSRVNVD